Protein AF-D3S028-F1 (afdb_monomer)

Organism: Ferroglobus placidus (strain DSM 10642 / AEDII12DO) (NCBI:txid589924)

Radius of gyration: 17.77 Å; Cα contacts (8 Å, |Δi|>4): 519; chains: 1; bounding box: 43×42×46 Å

pLDDT: mean 94.97, std 3.38, range [74.31, 98.62]

Structure (mmCIF, N/CA/C/O backbone):
data_AF-D3S028-F1
#
_entry.id   AF-D3S028-F1
#
loop_
_atom_site.group_PDB
_atom_site.id
_atom_site.type_symbol
_atom_site.label_atom_id
_atom_site.label_alt_id
_atom_site.label_comp_id
_atom_site.label_asym_id
_atom_site.label_entity_id
_atom_site.label_seq_id
_atom_site.pdbx_PDB_ins_code
_atom_site.Cartn_x
_atom_site.Cartn_y
_atom_site.Cartn_z
_atom_site.occupancy
_atom_site.B_iso_or_equiv
_atom_site.auth_seq_id
_atom_site.auth_comp_id
_atom_site.auth_asym_id
_atom_site.auth_atom_id
_atom_site.pdbx_PDB_model_num
ATOM 1 N N . MET A 1 1 ? -13.718 -1.359 13.698 1.00 84.44 1 MET A N 1
ATOM 2 C CA . MET A 1 1 ? -12.845 -1.321 12.498 1.00 84.44 1 MET A CA 1
ATOM 3 C C . MET A 1 1 ? -13.324 -2.277 11.412 1.00 84.44 1 MET A C 1
ATOM 5 O O . MET A 1 1 ? -13.504 -1.802 10.299 1.00 84.44 1 MET A O 1
ATOM 9 N N . LEU A 1 2 ? -13.548 -3.572 11.679 1.00 83.44 2 LEU A N 1
ATOM 10 C CA . LEU A 1 2 ? -14.005 -4.519 10.639 1.00 83.44 2 LEU A CA 1
ATOM 11 C C . LEU A 1 2 ? -15.331 -4.101 9.978 1.00 83.44 2 LEU A C 1
ATOM 13 O O . LEU A 1 2 ? -15.466 -4.163 8.760 1.00 83.44 2 LEU A O 1
ATOM 17 N N . GLU A 1 3 ? -16.264 -3.554 10.760 1.00 85.38 3 GLU A N 1
ATOM 18 C CA . GLU A 1 3 ? -17.496 -2.952 10.229 1.00 85.38 3 GLU A CA 1
ATOM 19 C C . GLU A 1 3 ? -17.228 -1.723 9.339 1.00 85.38 3 GLU A C 1
ATOM 21 O O . GLU A 1 3 ? -17.940 -1.484 8.371 1.00 85.38 3 GLU A O 1
ATOM 26 N N . LYS A 1 4 ? -16.176 -0.940 9.620 1.00 87.50 4 LYS A N 1
ATOM 27 C CA . LYS A 1 4 ? -15.765 0.156 8.727 1.00 87.50 4 LYS A CA 1
ATOM 28 C C . LYS A 1 4 ? -15.244 -0.430 7.414 1.00 87.50 4 LYS A C 1
ATOM 30 O O . LYS A 1 4 ? -15.627 0.026 6.346 1.00 87.50 4 LYS A O 1
ATOM 35 N N . LEU A 1 5 ? -14.425 -1.480 7.484 1.00 89.38 5 LEU A N 1
ATOM 36 C CA . LEU A 1 5 ? -13.814 -2.110 6.311 1.00 89.38 5 LEU A CA 1
ATOM 37 C C . LEU A 1 5 ? -14.827 -2.758 5.357 1.00 89.38 5 LEU A C 1
ATOM 39 O O . LEU A 1 5 ? -14.574 -2.772 4.157 1.00 89.38 5 LEU A O 1
ATOM 43 N N . SER A 1 6 ? -16.002 -3.187 5.829 1.00 86.81 6 SER A N 1
ATOM 44 C CA . SER A 1 6 ? -17.083 -3.626 4.929 1.00 86.81 6 SER A CA 1
ATOM 45 C C . SER A 1 6 ? -17.619 -2.496 4.033 1.00 86.81 6 SER A C 1
ATOM 47 O O . SER A 1 6 ? -18.149 -2.759 2.956 1.00 86.81 6 SER A O 1
ATOM 49 N N . LYS A 1 7 ? -17.425 -1.230 4.435 1.00 88.00 7 LYS A N 1
ATOM 50 C CA . LYS A 1 7 ? -17.782 -0.022 3.672 1.00 88.00 7 LYS A CA 1
ATOM 51 C C . LYS A 1 7 ? -16.623 0.523 2.830 1.00 88.00 7 LYS A C 1
ATOM 53 O O . LYS A 1 7 ? -16.821 1.477 2.085 1.00 88.00 7 LYS A O 1
ATOM 58 N N . ALA A 1 8 ? -15.429 -0.071 2.906 1.00 88.06 8 ALA A N 1
ATOM 59 C CA . ALA A 1 8 ? -14.233 0.402 2.198 1.00 88.06 8 ALA A CA 1
ATOM 60 C C . ALA A 1 8 ? -14.261 0.136 0.683 1.00 88.06 8 ALA A C 1
ATOM 62 O O . ALA A 1 8 ? -13.340 0.526 -0.037 1.00 88.06 8 ALA A O 1
ATOM 63 N N . GLY A 1 9 ? -15.309 -0.528 0.184 1.00 93.06 9 GLY A N 1
ATOM 64 C CA . GLY A 1 9 ? -15.322 -1.085 -1.160 1.00 93.06 9 GLY A CA 1
ATOM 65 C C . GLY A 1 9 ? -14.277 -2.192 -1.308 1.00 93.06 9 GLY A C 1
ATOM 66 O O . GLY A 1 9 ? -13.579 -2.568 -0.366 1.00 93.06 9 GLY A O 1
ATOM 67 N N . ARG A 1 10 ? -14.158 -2.740 -2.516 1.00 96.44 10 ARG A N 1
ATOM 68 C CA . ARG A 1 10 ? -13.228 -3.848 -2.791 1.00 96.44 10 ARG A CA 1
ATOM 69 C C . ARG A 1 10 ? -11.905 -3.389 -3.401 1.00 96.44 10 ARG A C 1
ATOM 71 O O . ARG A 1 10 ? -10.962 -4.165 -3.460 1.00 96.44 10 ARG A O 1
ATOM 78 N N . VAL A 1 11 ? -11.816 -2.135 -3.836 1.00 97.88 11 VAL A N 1
ATOM 79 C CA . VAL A 1 11 ? -10.596 -1.557 -4.409 1.00 97.88 11 VAL A CA 1
ATOM 80 C C . VAL A 1 11 ? -10.328 -0.202 -3.764 1.00 97.88 11 VAL A C 1
ATOM 82 O O . VAL A 1 11 ? -11.234 0.623 -3.653 1.00 97.88 11 VAL A O 1
ATOM 85 N N . GLY A 1 12 ? -9.084 0.011 -3.349 1.00 97.69 12 GLY A N 1
ATOM 86 C CA . GLY A 1 12 ? -8.578 1.266 -2.806 1.00 97.69 12 GLY A CA 1
ATOM 87 C C . GLY A 1 12 ? -7.320 1.718 -3.541 1.00 97.69 12 GLY A C 1
ATOM 88 O O . GLY A 1 12 ? -6.691 0.948 -4.268 1.00 97.69 12 GLY A O 1
ATOM 89 N N . VAL A 1 13 ? -6.941 2.975 -3.338 1.00 97.69 13 VAL A N 1
ATOM 90 C CA . VAL A 1 13 ? -5.721 3.562 -3.913 1.00 97.69 13 VAL A CA 1
ATOM 91 C C . VAL A 1 13 ? -4.799 3.983 -2.782 1.00 97.69 13 VAL A C 1
ATOM 93 O O . VAL A 1 13 ? -5.259 4.528 -1.779 1.00 97.69 13 VAL A O 1
ATOM 96 N N . ASN A 1 14 ? -3.504 3.725 -2.936 1.00 97.19 14 ASN A N 1
ATOM 97 C CA . ASN A 1 14 ? -2.498 4.252 -2.029 1.00 97.19 14 ASN A CA 1
ATOM 98 C C . ASN A 1 14 ? -2.035 5.641 -2.475 1.00 97.19 14 ASN A C 1
ATOM 100 O O . ASN A 1 14 ? -1.701 5.815 -3.639 1.00 97.19 14 ASN A O 1
ATOM 104 N N . VAL A 1 15 ? -1.965 6.588 -1.544 1.00 96.19 15 VAL A N 1
ATOM 105 C CA . VAL A 1 15 ? -1.339 7.901 -1.715 1.00 96.19 15 VAL A CA 1
ATOM 106 C C . VAL A 1 15 ? -0.196 8.031 -0.713 1.00 96.19 15 VAL A C 1
ATOM 108 O O . VAL A 1 15 ? -0.350 7.699 0.463 1.00 96.19 15 VAL A O 1
ATOM 111 N N . ASN A 1 16 ? 0.957 8.505 -1.173 1.00 91.12 16 ASN A N 1
ATOM 112 C CA . ASN A 1 16 ? 2.135 8.718 -0.337 1.00 91.12 16 ASN A CA 1
ATOM 113 C C . ASN A 1 16 ? 2.473 10.213 -0.241 1.00 91.12 16 ASN A C 1
ATOM 115 O O . ASN A 1 16 ? 1.945 11.042 -0.980 1.00 91.12 16 ASN A O 1
ATOM 119 N N . GLY A 1 17 ? 3.346 10.562 0.704 1.00 93.75 17 GLY A N 1
ATOM 120 C CA . GLY A 1 17 ? 3.781 11.942 0.947 1.00 93.75 17 GLY A CA 1
ATOM 121 C C . GLY A 1 17 ? 4.886 12.449 0.012 1.00 93.75 17 GLY A C 1
ATOM 122 O O . GLY A 1 17 ? 5.667 13.303 0.421 1.00 93.75 17 GLY A O 1
ATOM 123 N N . ASP A 1 18 ? 5.048 11.868 -1.175 1.00 92.25 18 ASP A N 1
ATOM 124 C CA . ASP A 1 18 ? 6.043 12.262 -2.182 1.00 92.25 18 ASP A CA 1
ATOM 125 C C . ASP A 1 18 ? 5.512 13.270 -3.209 1.00 92.25 18 ASP A C 1
ATOM 127 O O . ASP A 1 18 ? 6.291 13.783 -4.013 1.00 92.25 18 ASP A O 1
ATOM 131 N N . LEU A 1 19 ? 4.214 13.581 -3.159 1.00 93.12 19 LEU A N 1
ATOM 132 C CA . LEU A 1 19 ? 3.589 14.659 -3.922 1.00 93.12 19 LEU A CA 1
ATOM 133 C C . LEU A 1 19 ? 3.474 15.946 -3.086 1.00 93.12 19 LEU A C 1
ATOM 135 O O . LEU A 1 19 ? 3.337 15.879 -1.860 1.00 93.12 19 LEU A O 1
ATOM 139 N N . PRO A 1 20 ? 3.464 17.130 -3.726 1.00 94.69 20 PRO A N 1
ATOM 140 C CA . PRO A 1 20 ? 3.098 18.377 -3.063 1.00 94.69 20 PRO A CA 1
ATOM 141 C C . PRO A 1 20 ? 1.701 18.307 -2.427 1.00 94.69 20 PRO A C 1
ATOM 143 O O . PRO A 1 20 ? 0.780 17.724 -2.996 1.00 94.69 20 PRO A O 1
ATOM 146 N N . GLU A 1 21 ? 1.502 18.982 -1.290 1.00 97.25 21 GLU A N 1
ATOM 147 C CA . GLU A 1 21 ? 0.229 18.956 -0.544 1.00 97.25 21 GLU A CA 1
ATOM 148 C C . GLU A 1 21 ? -0.989 19.321 -1.412 1.00 97.25 21 GLU A C 1
ATOM 150 O O . GLU A 1 21 ? -2.045 18.696 -1.315 1.00 97.25 21 GLU A O 1
ATOM 155 N N . LYS A 1 22 ? -0.828 20.295 -2.319 1.00 97.31 22 LYS A N 1
ATOM 156 C CA . LYS A 1 22 ? -1.878 20.705 -3.261 1.00 97.31 22 LYS A CA 1
ATOM 157 C C . LYS A 1 22 ? -2.295 19.567 -4.200 1.00 97.31 22 LYS A C 1
ATOM 159 O O . LYS A 1 22 ? -3.486 19.392 -4.442 1.00 97.31 22 LYS A O 1
ATOM 164 N N . GLU A 1 23 ? -1.334 18.797 -4.706 1.00 96.75 23 GLU A N 1
ATOM 165 C CA . GLU A 1 23 ? -1.604 17.662 -5.594 1.00 96.75 23 GLU A CA 1
ATOM 166 C C . GLU A 1 23 ? -2.284 16.520 -4.832 1.00 96.75 23 GLU A C 1
ATOM 168 O O . GLU A 1 23 ? -3.241 15.937 -5.337 1.00 96.75 23 GLU A O 1
ATOM 173 N N . ILE A 1 24 ? -1.874 16.263 -3.582 1.00 98.00 24 ILE A N 1
ATOM 174 C CA . ILE A 1 24 ? -2.550 15.302 -2.694 1.00 98.00 24 ILE A CA 1
ATOM 175 C C . ILE A 1 24 ? -4.017 15.706 -2.488 1.00 98.00 24 ILE A C 1
ATOM 177 O O . ILE A 1 24 ? -4.909 14.862 -2.599 1.00 98.00 24 ILE A O 1
ATOM 181 N N . ALA A 1 25 ? -4.292 16.988 -2.230 1.00 98.06 25 ALA A N 1
ATOM 182 C CA . ALA A 1 25 ? -5.651 17.499 -2.048 1.00 98.06 25 ALA A CA 1
ATOM 183 C C . ALA A 1 25 ? -6.510 17.361 -3.321 1.00 98.06 25 ALA A C 1
ATOM 185 O O . ALA A 1 25 ? -7.662 16.927 -3.255 1.00 98.06 25 ALA A O 1
ATOM 186 N N . GLU A 1 26 ? -5.961 17.709 -4.489 1.00 97.25 26 GLU A N 1
ATOM 187 C CA . GLU A 1 26 ? -6.647 17.579 -5.782 1.00 97.25 26 GLU A CA 1
ATOM 188 C C . GLU A 1 26 ? -6.949 16.119 -6.131 1.00 97.25 26 GLU A C 1
ATOM 190 O O . GLU A 1 26 ? -8.078 15.792 -6.507 1.00 97.25 26 GLU A O 1
ATOM 195 N N . LEU A 1 27 ? -5.972 15.233 -5.937 1.00 97.00 27 LEU A N 1
ATOM 196 C CA . LEU A 1 27 ? -6.130 13.797 -6.126 1.00 97.00 27 LEU A CA 1
ATOM 197 C C . LEU A 1 27 ? -7.187 13.214 -5.179 1.00 97.00 27 LEU A C 1
ATOM 199 O O . LEU A 1 27 ? -8.018 12.415 -5.606 1.00 97.00 27 LEU A O 1
ATOM 203 N N . SER A 1 28 ? -7.187 13.629 -3.912 1.00 97.81 28 SER A N 1
ATOM 204 C CA . SER A 1 28 ? -8.156 13.167 -2.909 1.00 97.81 28 SER A CA 1
ATOM 205 C C . SER A 1 28 ? -9.587 13.544 -3.296 1.00 97.81 28 SER A C 1
ATOM 207 O O . SER A 1 28 ? -10.464 12.678 -3.302 1.00 97.81 28 SER A O 1
ATOM 209 N N . ARG A 1 29 ? -9.805 14.793 -3.738 1.00 97.25 29 ARG A N 1
ATOM 210 C CA . ARG A 1 29 ? -11.097 15.242 -4.286 1.00 97.25 29 ARG A CA 1
ATOM 211 C C . ARG A 1 29 ? -11.517 14.405 -5.487 1.00 97.25 29 ARG A C 1
ATOM 213 O O . ARG A 1 29 ? -12.648 13.932 -5.544 1.00 97.25 29 ARG A O 1
ATOM 220 N N . PHE A 1 30 ? -10.595 14.173 -6.421 1.00 95.81 30 PHE A N 1
ATOM 221 C CA . PHE A 1 30 ? -10.866 13.359 -7.604 1.00 95.81 30 PHE A CA 1
ATOM 222 C C . PHE A 1 30 ? -11.246 11.912 -7.244 1.00 95.81 30 PHE A C 1
ATOM 224 O O . PHE A 1 30 ? -12.157 11.329 -7.832 1.00 95.81 30 PHE A O 1
ATOM 231 N N . LEU A 1 31 ? -10.573 11.314 -6.264 1.00 96.31 31 LEU A N 1
ATOM 232 C CA . LEU A 1 31 ? -10.832 9.945 -5.823 1.00 96.31 31 LEU A CA 1
ATOM 233 C C . LEU A 1 31 ? -12.123 9.801 -4.997 1.00 96.31 31 LEU A C 1
ATOM 235 O O . LEU A 1 31 ? -12.672 8.699 -4.965 1.00 96.31 31 LEU A O 1
ATOM 239 N N . SER A 1 32 ? -12.644 10.876 -4.392 1.00 95.25 32 SER A N 1
ATOM 240 C CA . SER A 1 32 ? -13.845 10.857 -3.530 1.00 95.25 32 SER A CA 1
ATOM 241 C C . SER A 1 32 ? -15.101 10.317 -4.218 1.00 95.25 32 SER A C 1
ATOM 243 O O . SER A 1 32 ? -15.941 9.678 -3.591 1.00 95.25 32 SER A O 1
ATOM 245 N N . GLU A 1 33 ? -15.220 10.500 -5.530 1.00 91.69 33 GLU A N 1
ATOM 246 C CA . GLU A 1 33 ? -16.357 9.993 -6.312 1.00 91.69 33 GLU A CA 1
ATOM 247 C C . GLU A 1 33 ? -16.154 8.549 -6.803 1.00 91.69 33 GLU A C 1
ATOM 249 O O . GLU A 1 33 ? -17.035 7.980 -7.442 1.00 91.69 33 GLU A O 1
ATOM 254 N N . ARG A 1 34 ? -14.970 7.965 -6.577 1.00 93.81 34 ARG A N 1
ATOM 255 C CA . ARG A 1 34 ? -14.500 6.768 -7.293 1.00 93.81 34 ARG A CA 1
ATOM 256 C C . ARG A 1 34 ? -14.166 5.622 -6.356 1.00 93.81 34 ARG A C 1
ATOM 258 O O . ARG A 1 34 ? -14.521 4.490 -6.646 1.00 93.81 34 ARG A O 1
ATOM 265 N N . VAL A 1 35 ? -13.507 5.891 -5.235 1.00 96.50 35 VAL A N 1
ATOM 266 C CA . VAL A 1 35 ? -13.136 4.869 -4.247 1.00 96.50 35 VAL A CA 1
ATOM 267 C C . VAL A 1 35 ? -13.714 5.206 -2.883 1.00 96.50 35 VAL A C 1
ATOM 269 O O . VAL A 1 35 ? -13.987 6.362 -2.576 1.00 96.50 35 VAL A O 1
ATOM 272 N N . LYS A 1 36 ? -13.897 4.182 -2.047 1.00 97.19 36 LYS A N 1
ATOM 273 C CA . LYS A 1 36 ? -14.421 4.339 -0.681 1.00 97.19 36 LYS A CA 1
ATOM 274 C C . LYS A 1 36 ? -13.331 4.331 0.391 1.00 97.19 36 LYS A C 1
ATOM 276 O O . LYS A 1 36 ? -13.625 4.543 1.565 1.00 97.19 36 LYS A O 1
ATOM 281 N N . ILE A 1 37 ? -12.076 4.120 -0.008 1.00 98.06 37 ILE A N 1
ATOM 282 C CA . ILE A 1 37 ? -10.918 4.228 0.874 1.00 98.06 37 ILE A CA 1
ATOM 283 C C . ILE A 1 37 ? -9.674 4.702 0.119 1.00 98.06 37 ILE A C 1
ATOM 285 O O . ILE A 1 37 ? -9.384 4.232 -0.986 1.00 98.06 37 ILE A O 1
ATOM 289 N N . ILE A 1 38 ? -8.926 5.603 0.752 1.00 98.50 38 ILE A N 1
ATOM 290 C CA . ILE A 1 38 ? -7.552 5.955 0.380 1.00 98.50 38 ILE A CA 1
ATOM 291 C C . ILE A 1 38 ? -6.614 5.412 1.457 1.00 98.50 38 ILE A C 1
ATOM 293 O O . ILE A 1 38 ? -6.858 5.599 2.648 1.00 98.50 38 ILE A O 1
ATOM 297 N N . TRP A 1 39 ? -5.545 4.735 1.041 1.00 98.38 39 TRP A N 1
ATOM 298 C CA . TRP A 1 39 ? -4.517 4.186 1.924 1.00 98.38 39 TRP A CA 1
ATOM 299 C C . TRP A 1 39 ? -3.265 5.061 1.922 1.00 98.38 39 TRP A C 1
ATOM 301 O O . TRP A 1 39 ? -2.773 5.441 0.869 1.00 98.38 39 TRP A O 1
ATOM 311 N N . ILE A 1 40 ? -2.691 5.333 3.083 1.00 98.06 40 ILE A N 1
ATOM 312 C CA . ILE A 1 40 ? -1.546 6.226 3.241 1.00 98.06 40 ILE A CA 1
ATOM 313 C C . ILE A 1 40 ? -0.319 5.404 3.581 1.00 98.06 40 ILE A C 1
ATOM 315 O O . ILE A 1 40 ? -0.307 4.691 4.587 1.00 98.06 40 ILE A O 1
ATOM 319 N N . GLY A 1 41 ? 0.703 5.484 2.735 1.00 93.69 41 GLY A N 1
ATOM 320 C CA . GLY A 1 41 ? 1.966 4.797 2.967 1.00 93.69 41 GLY A CA 1
ATOM 321 C C . GLY A 1 41 ? 2.949 5.659 3.753 1.00 93.69 41 GLY A C 1
ATOM 322 O O . GLY A 1 41 ? 2.894 6.888 3.736 1.00 93.69 41 GLY A O 1
ATOM 323 N N . GLU A 1 42 ? 3.875 4.996 4.441 1.00 93.75 42 GLU A N 1
ATOM 324 C CA . GLU A 1 42 ? 4.988 5.638 5.133 1.00 93.75 42 GLU A CA 1
ATOM 325 C C . GLU A 1 42 ? 6.294 5.385 4.371 1.00 93.75 42 GLU A C 1
ATOM 327 O O . GLU A 1 42 ? 6.673 4.241 4.109 1.00 93.75 42 GLU A O 1
ATOM 332 N N . ASN A 1 43 ? 7.025 6.457 4.072 1.00 90.69 43 ASN A N 1
ATOM 333 C CA . ASN A 1 43 ? 8.416 6.390 3.644 1.00 90.69 43 ASN A CA 1
ATOM 334 C C . ASN A 1 43 ? 9.200 7.509 4.351 1.00 90.69 43 ASN A C 1
ATOM 336 O O . ASN A 1 43 ? 8.739 8.649 4.346 1.00 90.69 43 ASN A O 1
ATOM 340 N N . PRO A 1 44 ? 10.382 7.235 4.930 1.00 88.69 44 PRO A N 1
ATOM 341 C CA . PRO A 1 44 ? 11.182 8.249 5.626 1.00 88.69 44 PRO A CA 1
ATOM 342 C C . PRO A 1 44 ? 11.613 9.448 4.776 1.00 88.69 44 PRO A C 1
ATOM 344 O O . PRO A 1 44 ? 12.038 10.454 5.332 1.00 88.69 44 PRO A O 1
ATOM 347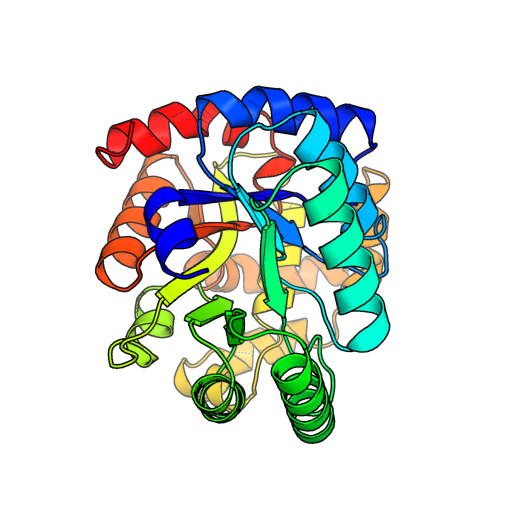 N N . LEU A 1 45 ? 11.575 9.325 3.447 1.00 89.62 45 LEU A N 1
ATOM 348 C CA . LEU A 1 45 ? 11.938 10.398 2.522 1.00 89.62 45 LEU A CA 1
ATOM 349 C C . LEU A 1 45 ? 10.778 11.363 2.230 1.00 89.62 45 LEU A C 1
ATOM 351 O O . LEU A 1 45 ? 10.986 12.347 1.524 1.00 89.62 4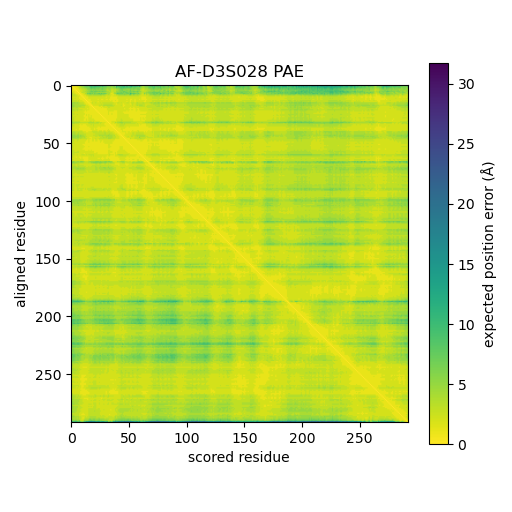5 LEU A O 1
ATOM 355 N N . PHE A 1 46 ? 9.567 11.052 2.691 1.00 93.25 46 PHE A N 1
ATOM 356 C CA . PHE A 1 46 ? 8.323 11.710 2.291 1.00 93.25 46 PHE A CA 1
ATOM 357 C C . PHE A 1 46 ? 7.714 12.506 3.453 1.00 93.25 46 PHE A C 1
ATOM 359 O O . PHE A 1 46 ? 8.170 12.413 4.595 1.00 93.25 46 PHE A O 1
ATOM 366 N N . ILE A 1 47 ? 6.676 13.294 3.157 1.00 95.19 47 ILE A N 1
ATOM 367 C CA . ILE A 1 47 ? 5.867 13.988 4.167 1.00 95.19 47 ILE A CA 1
ATOM 368 C C . ILE A 1 47 ? 5.329 12.971 5.184 1.00 95.19 47 ILE A C 1
ATOM 370 O O . ILE A 1 47 ? 5.004 11.832 4.840 1.00 95.19 47 ILE A O 1
ATOM 374 N N . ASP A 1 48 ? 5.228 13.398 6.445 1.00 96.81 48 ASP A N 1
ATOM 375 C CA . ASP A 1 48 ? 4.704 12.568 7.524 1.00 96.81 48 ASP A CA 1
ATOM 376 C C . ASP A 1 48 ? 3.306 12.002 7.186 1.00 96.81 48 ASP A C 1
ATOM 378 O O . ASP A 1 48 ? 2.420 12.763 6.778 1.00 96.81 48 ASP A O 1
ATOM 382 N N . PRO A 1 49 ? 3.061 10.691 7.379 1.00 97.75 49 PRO A N 1
ATOM 383 C CA . PRO A 1 49 ? 1.795 10.070 7.002 1.00 97.75 49 PRO A CA 1
ATOM 384 C C . PRO A 1 49 ? 0.580 10.644 7.744 1.00 97.75 49 PRO A C 1
ATOM 386 O O . PRO A 1 49 ? -0.513 10.638 7.183 1.00 97.75 49 PRO A O 1
ATOM 389 N N . PHE A 1 50 ? 0.724 11.178 8.964 1.00 98.12 50 PHE A N 1
ATOM 390 C CA . PHE A 1 50 ? -0.392 11.842 9.647 1.00 98.12 50 PHE A CA 1
ATOM 391 C C . PHE A 1 50 ? -0.724 13.197 9.02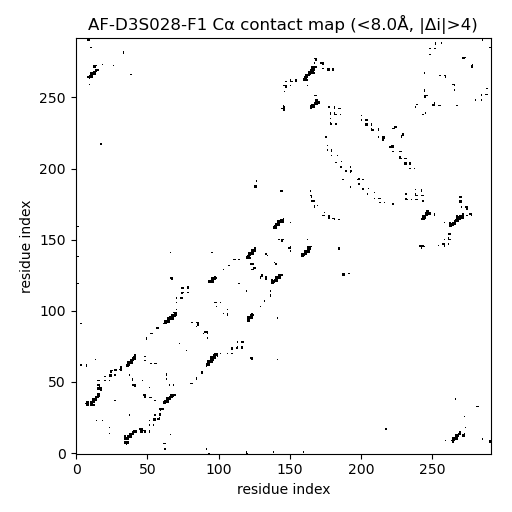0 1.00 98.12 50 PHE A C 1
ATOM 393 O O . PHE A 1 50 ? -1.897 13.564 8.979 1.00 98.12 50 PHE A O 1
ATOM 400 N N . LYS A 1 51 ? 0.270 13.916 8.477 1.00 98.19 51 LYS A N 1
ATOM 401 C CA . LYS A 1 51 ? 0.008 15.147 7.719 1.00 98.19 51 LYS A CA 1
ATOM 402 C C . LYS A 1 51 ? -0.663 14.844 6.380 1.00 98.19 51 LYS A C 1
ATOM 404 O O . LYS A 1 51 ? -1.616 15.523 6.014 1.00 98.19 51 LYS A O 1
ATOM 409 N N . VAL A 1 52 ? -0.232 13.787 5.687 1.00 98.38 52 VAL A N 1
ATOM 410 C CA . VAL A 1 52 ? -0.924 13.304 4.479 1.00 98.38 52 VAL A CA 1
ATOM 411 C C . VAL A 1 52 ? -2.370 12.919 4.809 1.00 98.38 52 VAL A C 1
ATOM 413 O O . VAL A 1 52 ? -3.279 13.283 4.069 1.00 98.38 52 VAL A O 1
ATOM 416 N N . ALA A 1 53 ? -2.603 12.251 5.944 1.00 98.56 53 ALA A N 1
ATOM 417 C CA . ALA A 1 53 ? -3.944 11.862 6.383 1.00 98.56 53 ALA A CA 1
ATOM 418 C C . ALA A 1 53 ? -4.863 13.049 6.641 1.00 98.56 53 ALA A C 1
ATOM 420 O O . ALA A 1 53 ? -6.035 12.981 6.289 1.00 98.56 53 ALA A O 1
ATOM 421 N N . GLU A 1 54 ? -4.328 14.128 7.202 1.00 98.56 54 GLU A N 1
ATOM 422 C CA . GLU A 1 54 ? -5.040 15.389 7.397 1.00 98.56 54 GLU A CA 1
ATOM 423 C C . GLU A 1 54 ? -5.493 15.990 6.056 1.00 98.56 54 GLU A C 1
ATOM 425 O O . GLU A 1 54 ? -6.680 16.235 5.856 1.00 98.56 54 GLU A O 1
ATOM 430 N N . ILE A 1 55 ? -4.574 16.114 5.091 1.00 98.62 55 ILE A N 1
ATOM 431 C CA . ILE A 1 55 ? -4.868 16.670 3.759 1.00 98.62 55 ILE A CA 1
ATOM 432 C C . ILE A 1 55 ? -5.906 15.815 3.022 1.00 98.62 55 ILE A C 1
ATOM 434 O O . ILE A 1 55 ? -6.844 16.346 2.422 1.00 98.62 55 ILE A O 1
ATOM 438 N N . VAL A 1 56 ? -5.752 14.486 3.064 1.00 98.56 56 VAL A N 1
ATOM 439 C CA . VAL A 1 56 ? -6.720 13.551 2.474 1.00 98.56 56 VAL A CA 1
ATOM 440 C C . VAL A 1 56 ? -8.073 13.711 3.161 1.00 98.56 56 VAL A C 1
ATOM 442 O O . VAL A 1 56 ? -9.082 13.856 2.479 1.00 98.56 56 VAL A O 1
ATOM 445 N N . ALA A 1 57 ? -8.110 13.739 4.494 1.00 98.25 57 ALA A N 1
ATOM 446 C CA . ALA A 1 57 ? -9.342 13.878 5.258 1.00 98.25 57 ALA A CA 1
ATOM 447 C C . ALA A 1 57 ? -10.092 15.180 4.917 1.00 98.25 57 ALA A C 1
ATOM 449 O O . ALA A 1 57 ? -11.306 15.152 4.739 1.00 98.25 57 ALA A O 1
ATOM 450 N N . GLU A 1 58 ? -9.408 16.302 4.732 1.00 98.19 58 GLU A N 1
ATOM 451 C CA . GLU A 1 58 ? -10.047 17.564 4.326 1.00 98.19 58 GLU A CA 1
ATOM 452 C C . GLU A 1 58 ? -10.724 17.510 2.946 1.00 98.19 58 GLU A C 1
ATOM 454 O O . GLU A 1 58 ? -11.605 18.315 2.653 1.00 98.19 58 GLU A O 1
ATOM 459 N N . ASN A 1 59 ? -10.315 16.571 2.091 1.00 98.19 59 ASN A N 1
ATOM 460 C CA . ASN A 1 59 ? -10.634 16.557 0.662 1.00 98.19 59 ASN A CA 1
ATOM 461 C C . ASN A 1 59 ? -11.342 15.275 0.190 1.00 98.19 59 ASN A C 1
ATOM 463 O O . ASN A 1 59 ? -11.671 15.152 -0.989 1.00 98.19 59 ASN A O 1
ATOM 467 N N . PHE A 1 60 ? -11.558 14.317 1.085 1.00 98.00 60 PHE A N 1
ATOM 468 C CA . PHE A 1 60 ? -12.132 13.004 0.812 1.00 98.00 60 PHE A CA 1
ATOM 469 C C . PHE A 1 60 ? -13.070 12.650 1.958 1.00 98.00 60 PHE A C 1
ATOM 471 O O . PHE A 1 60 ? -12.653 12.722 3.108 1.00 98.00 60 PHE A O 1
ATOM 478 N N . GLU A 1 61 ? -14.319 12.272 1.685 1.00 95.31 61 GLU A N 1
ATOM 479 C CA . GLU A 1 61 ? -15.333 12.062 2.739 1.00 95.31 61 GLU A CA 1
ATOM 480 C C . GLU A 1 61 ? -15.393 10.621 3.277 1.00 95.31 61 GLU A C 1
ATOM 482 O O . GLU A 1 61 ? -15.926 10.386 4.362 1.00 95.31 61 GLU A O 1
ATOM 487 N N . HIS A 1 62 ? -14.825 9.651 2.549 1.00 97.00 62 HIS A N 1
ATOM 488 C CA . HIS A 1 62 ? -14.882 8.233 2.926 1.00 97.00 62 HIS A CA 1
ATOM 489 C C . HIS A 1 62 ? -13.727 7.842 3.871 1.00 97.00 62 HIS A C 1
ATOM 491 O O . HIS A 1 62 ? -13.188 8.672 4.613 1.00 97.00 62 HIS A O 1
ATOM 497 N N . LEU A 1 63 ? -13.363 6.556 3.889 1.00 98.06 63 LEU A N 1
ATOM 498 C CA . LEU A 1 63 ? -12.381 6.010 4.826 1.00 98.06 63 LEU A CA 1
ATOM 499 C C . LEU A 1 63 ? -10.941 6.392 4.474 1.00 98.06 63 LEU A C 1
ATOM 501 O O . LEU A 1 63 ? -10.537 6.385 3.314 1.00 98.06 63 LEU A O 1
ATOM 505 N N . VAL A 1 64 ? -10.124 6.617 5.497 1.00 98.44 64 VAL A N 1
ATOM 506 C CA . VAL A 1 64 ? -8.689 6.876 5.336 1.00 98.44 64 VAL A CA 1
ATOM 507 C C . VAL A 1 64 ? -7.909 5.806 6.092 1.00 98.44 64 VAL A C 1
ATOM 509 O O . VAL A 1 64 ? -7.955 5.728 7.317 1.00 98.44 64 VAL A O 1
ATOM 512 N N . GLY A 1 65 ? -7.221 4.932 5.366 1.00 97.88 65 GLY A N 1
ATOM 513 C CA . GLY A 1 65 ? -6.415 3.862 5.939 1.00 97.88 65 GLY A CA 1
ATOM 514 C C . GLY A 1 65 ? -4.941 4.233 6.013 1.00 97.88 65 GLY A C 1
ATOM 515 O O . GLY A 1 65 ? -4.423 4.874 5.113 1.00 97.88 65 GLY A O 1
ATOM 516 N N . PHE A 1 66 ? -4.227 3.777 7.033 1.00 97.94 66 PHE A N 1
ATOM 517 C CA . PHE A 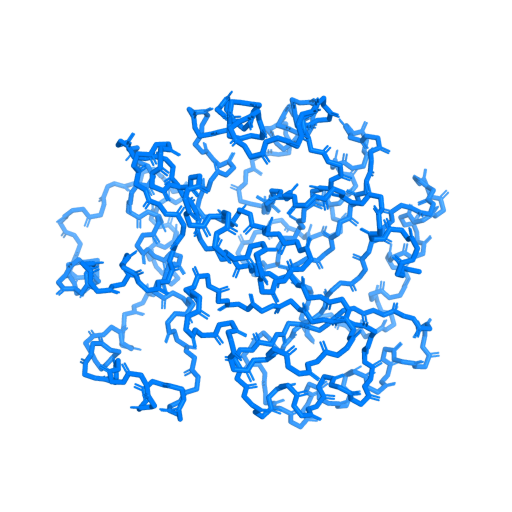1 66 ? -2.764 3.745 7.030 1.00 97.94 66 PHE A CA 1
ATOM 518 C C . PHE A 1 66 ? -2.304 2.377 6.512 1.00 97.94 66 PHE A C 1
ATOM 520 O O . PHE A 1 66 ? -2.620 1.355 7.114 1.00 97.94 66 PHE A O 1
ATOM 527 N N . GLY A 1 67 ? -1.585 2.335 5.391 1.00 87.75 67 GLY A N 1
ATOM 528 C CA . GLY A 1 67 ? -1.169 1.110 4.698 1.00 87.75 67 GLY A CA 1
ATOM 529 C C . GLY A 1 67 ? 0.331 1.085 4.400 1.00 87.75 67 GLY A C 1
ATOM 530 O O . GLY A 1 67 ? 0.738 0.805 3.284 1.00 87.75 67 GLY A O 1
ATOM 531 N N . VAL A 1 68 ? 1.227 1.396 5.331 1.00 90.62 68 VAL A N 1
ATOM 532 C CA . VAL A 1 68 ? 1.223 1.033 6.757 1.00 90.62 68 VAL A CA 1
ATOM 533 C C . VAL A 1 68 ? 2.147 1.972 7.537 1.00 90.62 68 VAL A C 1
ATOM 535 O O . VAL A 1 68 ? 3.127 2.458 6.977 1.00 90.62 68 VAL A O 1
ATOM 538 N N . LEU A 1 69 ? 1.899 2.168 8.834 1.00 96.94 69 LEU A N 1
ATOM 539 C CA . LEU A 1 69 ? 2.867 2.799 9.745 1.00 96.94 69 LEU A CA 1
ATOM 540 C C . LEU A 1 69 ? 3.877 1.773 10.274 1.00 96.94 69 LEU A C 1
ATOM 542 O O . LEU A 1 69 ? 3.582 0.581 10.376 1.00 96.94 69 LEU A O 1
ATOM 546 N N . THR A 1 70 ? 5.068 2.220 10.658 1.00 95.25 70 THR A N 1
ATOM 547 C CA . THR A 1 70 ? 6.127 1.341 11.174 1.00 95.25 70 THR A CA 1
ATOM 548 C C . THR A 1 70 ? 6.563 1.735 12.593 1.00 95.25 70 THR A C 1
ATOM 550 O O . THR A 1 70 ? 6.223 2.822 13.065 1.00 95.25 70 THR A O 1
ATOM 553 N N . PRO A 1 71 ? 7.369 0.904 13.290 1.00 96.00 71 PRO A N 1
ATOM 554 C CA . PRO A 1 71 ? 7.930 1.226 14.609 1.00 96.00 71 PRO A CA 1
ATOM 555 C C . PRO A 1 71 ? 8.863 2.449 14.662 1.00 96.00 71 PRO A C 1
ATOM 557 O O . PRO A 1 71 ? 9.518 2.669 15.680 1.00 96.00 71 PRO A O 1
ATOM 560 N N . ARG A 1 72 ? 8.962 3.236 13.583 1.00 93.81 72 ARG A N 1
ATOM 561 C CA . ARG A 1 72 ? 9.641 4.538 13.574 1.00 93.81 72 ARG A CA 1
ATOM 562 C C . ARG A 1 72 ? 8.981 5.527 14.528 1.00 93.81 72 ARG A C 1
ATOM 564 O O . ARG A 1 72 ? 9.688 6.328 15.129 1.00 93.81 72 ARG A O 1
ATOM 571 N N . LYS A 1 73 ? 7.660 5.436 14.683 1.00 94.44 73 LYS A N 1
ATOM 572 C CA . LYS A 1 73 ? 6.899 6.157 15.704 1.00 94.44 73 LYS A CA 1
ATOM 573 C C . LYS A 1 73 ? 6.540 5.219 16.843 1.00 94.44 73 LYS A C 1
ATOM 575 O O . LYS A 1 73 ? 6.296 4.027 16.642 1.00 94.44 73 LYS A O 1
ATOM 580 N N . ARG A 1 74 ? 6.509 5.758 18.060 1.00 95.94 74 ARG A N 1
ATOM 581 C CA . ARG A 1 74 ? 6.104 4.982 19.240 1.00 95.94 74 ARG A CA 1
ATOM 582 C C . ARG A 1 74 ? 4.597 4.721 19.203 1.00 95.94 74 ARG A C 1
ATOM 584 O O . ARG A 1 74 ? 3.845 5.497 18.622 1.00 95.94 74 ARG A O 1
ATOM 591 N N . ALA A 1 75 ? 4.149 3.649 19.855 1.00 97.19 75 ALA A N 1
ATOM 592 C CA . ALA A 1 75 ? 2.726 3.304 19.915 1.00 97.19 75 ALA A CA 1
ATOM 593 C C . ALA A 1 75 ? 1.884 4.435 20.535 1.00 97.19 75 ALA A C 1
ATOM 595 O O . ALA A 1 75 ? 0.775 4.696 20.080 1.00 97.19 75 ALA A O 1
ATOM 596 N N . GLU A 1 76 ? 2.435 5.134 21.532 1.00 97.62 76 GLU A N 1
ATOM 597 C CA . GLU A 1 76 ? 1.800 6.279 22.188 1.00 97.62 76 GLU A CA 1
ATOM 598 C C . GLU A 1 76 ? 1.624 7.460 21.225 1.00 97.62 76 GLU A C 1
ATOM 600 O O . GLU A 1 76 ? 0.541 8.024 21.130 1.00 97.62 76 GLU A O 1
ATOM 605 N N . GLU A 1 77 ? 2.658 7.767 20.442 1.00 97.75 77 GLU A N 1
ATOM 606 C CA . GLU A 1 77 ? 2.629 8.837 19.440 1.00 97.75 77 GLU A CA 1
ATOM 607 C C . GLU A 1 77 ? 1.642 8.528 18.304 1.00 97.75 77 GLU A C 1
ATOM 609 O O . GLU A 1 77 ? 0.914 9.408 17.847 1.00 97.75 77 GLU A O 1
ATOM 614 N N . ILE A 1 78 ? 1.574 7.266 17.863 1.00 98.38 78 ILE A N 1
ATOM 615 C CA . ILE A 1 78 ? 0.569 6.819 16.888 1.00 98.38 78 ILE A CA 1
ATOM 616 C C . ILE A 1 78 ? -0.836 6.986 17.465 1.00 98.38 78 ILE A C 1
ATOM 618 O O . ILE A 1 78 ? -1.714 7.493 16.774 1.00 98.38 78 ILE A O 1
ATOM 622 N N . TYR A 1 79 ? -1.052 6.589 18.721 1.00 98.44 79 TYR A N 1
ATOM 623 C CA . TYR A 1 79 ? -2.346 6.712 19.387 1.00 98.44 79 TYR A CA 1
ATOM 624 C C . TYR A 1 79 ? -2.810 8.166 19.506 1.00 98.44 79 TYR A C 1
ATOM 626 O O . TYR A 1 79 ? -3.937 8.476 19.127 1.00 98.44 79 TYR A O 1
ATOM 634 N N . GLU A 1 80 ? -1.942 9.062 19.974 1.00 98.31 80 GLU A N 1
ATOM 635 C CA . GLU A 1 80 ? -2.256 10.487 20.127 1.00 98.31 80 GLU A CA 1
ATOM 636 C C . GLU A 1 80 ? -2.616 11.136 18.785 1.00 98.31 80 GLU A C 1
ATOM 638 O O . GLU A 1 80 ? -3.662 11.779 18.669 1.00 98.31 80 GLU A O 1
ATOM 643 N N . ASN A 1 81 ? -1.808 10.907 17.745 1.00 98.31 81 ASN A N 1
ATOM 644 C CA . ASN A 1 81 ? -2.080 11.449 16.415 1.00 98.31 81 ASN A CA 1
ATOM 645 C C . ASN A 1 81 ? -3.346 10.853 15.786 1.00 98.31 81 ASN A C 1
ATOM 647 O O . ASN A 1 81 ? -4.131 11.578 15.179 1.00 98.31 81 ASN A O 1
ATOM 651 N N . PHE A 1 82 ? -3.581 9.550 15.957 1.00 98.25 82 PHE A N 1
ATOM 652 C CA . PHE A 1 82 ? -4.786 8.894 15.452 1.00 98.25 82 PHE A CA 1
ATOM 653 C C . PHE A 1 82 ? -6.046 9.442 16.131 1.00 98.25 82 PHE A C 1
ATOM 655 O O . PHE A 1 82 ? -7.025 9.751 15.457 1.00 98.25 82 PHE A O 1
ATOM 662 N N . LYS A 1 83 ? -6.016 9.637 17.457 1.00 98.06 83 LYS A N 1
ATOM 663 C CA . LYS A 1 83 ? -7.143 10.215 18.203 1.00 98.06 83 LYS A CA 1
ATOM 664 C C . LYS A 1 83 ? -7.388 11.680 17.873 1.00 98.06 83 LYS A C 1
ATOM 666 O O . LYS A 1 83 ? -8.544 12.095 17.849 1.00 98.06 83 LYS A O 1
ATOM 671 N N . ARG A 1 84 ? -6.338 12.447 17.570 1.00 98.44 84 ARG A N 1
ATOM 672 C CA . ARG A 1 84 ? -6.481 13.803 17.027 1.00 98.44 84 ARG A CA 1
ATOM 673 C C . ARG A 1 84 ? -7.241 13.781 15.700 1.00 98.44 84 ARG A C 1
ATOM 675 O O . ARG A 1 84 ? -8.233 14.485 15.571 1.00 98.44 84 ARG A O 1
ATOM 682 N N . LEU A 1 85 ? -6.836 12.926 14.759 1.00 98.44 85 LEU A N 1
ATOM 683 C CA . LEU A 1 85 ? -7.523 12.793 13.473 1.00 98.44 85 LEU A CA 1
ATOM 684 C C . LEU A 1 85 ? -8.994 12.383 13.635 1.00 98.44 85 LEU A C 1
ATOM 686 O O . LEU A 1 85 ? -9.861 12.985 13.008 1.00 98.44 85 LEU A O 1
ATOM 690 N N . GLU A 1 86 ? -9.295 11.408 14.500 1.00 97.38 86 GLU A N 1
ATOM 691 C CA . GLU A 1 86 ? -10.685 11.009 14.772 1.00 97.38 86 GLU A CA 1
ATOM 692 C C . GLU A 1 86 ? -11.514 12.142 15.388 1.00 97.38 86 GLU A C 1
ATOM 694 O O . GLU A 1 86 ? -12.688 12.293 15.054 1.00 97.38 86 GLU A O 1
ATOM 699 N N . LYS A 1 87 ? -10.916 12.954 16.265 1.00 98.12 87 LYS A N 1
ATOM 700 C CA . LYS A 1 87 ? -11.581 14.114 16.866 1.00 98.12 87 LYS A CA 1
ATOM 701 C C . LYS A 1 87 ? -11.893 15.193 15.827 1.00 98.12 87 LYS A C 1
ATOM 703 O O . LYS A 1 87 ? -12.989 15.746 15.851 1.00 98.12 87 LYS A O 1
ATOM 708 N N . ASP A 1 88 ? -10.940 15.490 14.950 1.00 98.19 88 ASP A N 1
ATOM 709 C CA . ASP A 1 88 ? -11.036 16.613 14.014 1.00 98.19 88 ASP A CA 1
ATOM 710 C C . ASP A 1 88 ? -11.868 16.256 12.766 1.00 98.19 88 ASP A C 1
ATOM 712 O O . ASP A 1 88 ? -12.579 17.103 12.229 1.00 98.19 88 ASP A O 1
ATOM 716 N N . TYR A 1 89 ? -11.828 14.992 12.326 1.00 97.75 89 TYR A N 1
ATOM 717 C CA . TYR A 1 89 ? -12.411 14.551 11.051 1.00 97.75 89 TYR A CA 1
ATOM 718 C C . TYR A 1 89 ? -13.379 13.364 11.169 1.00 97.75 89 TYR A C 1
ATOM 720 O O . TYR A 1 89 ? -13.829 12.839 10.146 1.00 97.75 89 TYR A O 1
ATOM 728 N N . GLY A 1 90 ? -13.708 12.932 12.387 1.00 96.38 90 GLY A N 1
ATOM 729 C CA . GLY A 1 90 ? -14.623 11.826 12.663 1.00 96.38 90 GLY A CA 1
ATOM 730 C C . GLY A 1 90 ? -13.981 10.437 12.593 1.00 96.38 90 GLY A C 1
ATOM 731 O O . GLY A 1 90 ? -12.842 10.242 12.168 1.00 96.38 90 GLY A O 1
ATOM 732 N N . GLU A 1 91 ? -14.744 9.422 12.995 1.00 95.00 91 GLU A N 1
ATOM 733 C CA . GLU A 1 91 ? -14.272 8.041 13.154 1.00 95.00 91 GLU A CA 1
ATOM 734 C C . GLU A 1 91 ? -14.140 7.260 11.828 1.00 95.00 91 GLU A C 1
ATOM 736 O O . GLU A 1 91 ? -14.648 6.146 11.684 1.00 95.00 91 GLU A O 1
ATOM 741 N N . ARG A 1 92 ? -13.424 7.795 10.841 1.00 95.69 92 ARG A N 1
ATOM 742 C CA . ARG A 1 92 ? -13.267 7.187 9.501 1.00 95.69 92 ARG A CA 1
ATOM 743 C C . ARG A 1 92 ? -11.862 6.678 9.186 1.00 95.69 92 ARG A C 1
ATOM 745 O O . ARG A 1 92 ? -11.582 6.287 8.055 1.00 95.69 92 ARG A O 1
ATOM 752 N N . PHE A 1 93 ? -10.990 6.648 10.188 1.00 97.56 93 PHE A N 1
ATOM 753 C CA . PHE A 1 93 ? -9.617 6.188 10.033 1.00 97.56 93 PHE A CA 1
ATOM 754 C C . PHE A 1 93 ? -9.483 4.683 10.295 1.00 97.56 93 PHE A C 1
ATOM 756 O O . PHE A 1 93 ? -10.172 4.114 11.149 1.00 97.56 93 PHE A O 1
ATOM 763 N N . VAL A 1 94 ? -8.577 4.033 9.562 1.00 97.62 94 VAL A N 1
ATOM 764 C CA . VAL A 1 94 ? -8.197 2.624 9.744 1.00 97.62 94 VAL A CA 1
ATOM 765 C C . VAL A 1 94 ? -6.693 2.543 9.973 1.00 97.62 94 VAL A C 1
ATOM 767 O O . VAL A 1 94 ? -5.909 3.032 9.165 1.00 97.62 94 VAL A O 1
A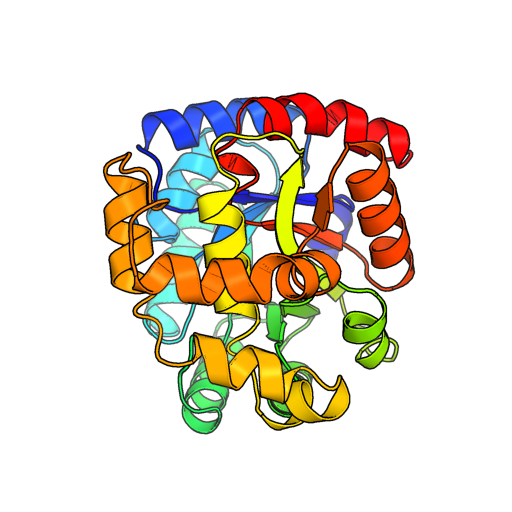TOM 770 N N . LEU A 1 95 ? -6.273 1.902 11.062 1.00 98.12 95 LEU A N 1
ATOM 771 C CA . LEU A 1 95 ? -4.858 1.743 11.384 1.00 98.12 95 LEU A CA 1
ATOM 772 C C . LEU A 1 95 ? -4.311 0.439 10.797 1.00 98.12 95 LEU A C 1
ATOM 774 O O . LEU A 1 95 ? -4.726 -0.644 11.205 1.00 98.12 95 LEU A O 1
ATOM 778 N N . GLY A 1 96 ? -3.342 0.540 9.891 1.00 97.94 96 GLY A N 1
ATOM 779 C CA . GLY A 1 96 ? -2.489 -0.570 9.479 1.00 97.94 96 GLY A CA 1
ATOM 780 C C . GLY A 1 96 ? -1.034 -0.304 9.842 1.00 97.94 96 GLY A C 1
ATOM 781 O O . GLY A 1 96 ? -0.522 0.802 9.657 1.00 97.94 96 GLY A O 1
ATOM 782 N N . VAL A 1 97 ? -0.359 -1.325 10.366 1.00 97.81 97 VAL A N 1
ATOM 783 C CA . VAL A 1 97 ? 1.040 -1.243 10.804 1.00 97.81 97 VAL A CA 1
ATOM 784 C C . VAL A 1 97 ? 1.869 -2.394 10.257 1.00 97.81 97 VAL A C 1
ATOM 786 O O . VAL A 1 97 ? 1.344 -3.479 10.060 1.00 97.81 97 VAL A O 1
ATOM 789 N N . ALA A 1 98 ? 3.163 -2.209 10.022 1.00 95.62 98 ALA A N 1
ATOM 790 C CA . ALA A 1 98 ? 4.053 -3.282 9.574 1.00 95.62 98 ALA A CA 1
ATOM 791 C C . ALA A 1 98 ? 5.437 -3.178 10.202 1.00 95.62 98 ALA A C 1
ATOM 793 O O . ALA A 1 98 ? 5.775 -2.188 10.843 1.00 95.62 98 ALA A O 1
ATOM 794 N N . SER A 1 99 ? 6.273 -4.197 9.988 1.00 93.75 99 SER A N 1
ATOM 795 C CA . SER A 1 99 ? 7.611 -4.221 10.578 1.00 93.75 99 SER A CA 1
ATOM 796 C C . SER A 1 99 ? 8.538 -3.139 10.037 1.00 93.75 99 SER A C 1
ATOM 798 O O . SER A 1 99 ? 9.470 -2.788 10.741 1.00 93.75 99 SER A O 1
ATOM 800 N N . GLY A 1 100 ? 8.346 -2.639 8.810 1.00 88.31 100 GLY A N 1
ATOM 801 C CA . GLY A 1 100 ? 9.196 -1.589 8.229 1.00 88.31 100 GLY A CA 1
ATOM 802 C C . GLY A 1 100 ? 10.684 -1.948 8.132 1.00 88.31 100 GLY A C 1
ATOM 803 O O . GLY A 1 100 ? 11.531 -1.063 8.215 1.00 88.31 100 GLY A O 1
ATOM 804 N N . GLY A 1 101 ? 11.017 -3.242 8.052 1.00 87.06 101 GLY A N 1
ATOM 805 C CA . GLY A 1 101 ? 12.401 -3.735 8.080 1.00 87.06 101 GLY A CA 1
ATOM 806 C C . GLY A 1 101 ? 13.007 -3.892 9.483 1.00 87.06 101 GLY A C 1
ATOM 807 O O . GLY A 1 101 ? 14.123 -4.394 9.612 1.00 87.06 101 GLY A O 1
ATOM 808 N N . PHE A 1 102 ? 12.281 -3.534 10.548 1.00 91.56 102 PHE A N 1
ATOM 809 C CA . PHE A 1 102 ? 12.716 -3.784 11.921 1.00 91.56 102 PHE A CA 1
ATOM 810 C C . PHE A 1 102 ? 12.731 -5.287 12.232 1.00 91.56 102 PHE A C 1
ATOM 812 O O . PHE A 1 102 ? 12.007 -6.093 11.634 1.00 91.56 102 PHE A O 1
ATOM 819 N N . LYS A 1 103 ? 13.551 -5.681 13.214 1.00 93.44 103 LYS A N 1
ATOM 820 C CA . LYS A 1 103 ? 13.616 -7.072 13.680 1.00 93.44 103 LYS A CA 1
ATOM 821 C C . LYS A 1 103 ? 12.240 -7.513 14.178 1.00 93.44 103 LYS A C 1
ATOM 823 O O . LYS A 1 103 ? 11.583 -6.794 14.927 1.00 93.44 103 LYS A O 1
ATOM 828 N N . LEU A 1 104 ? 11.845 -8.743 13.846 1.00 92.56 104 LEU A N 1
ATOM 829 C CA . LEU A 1 104 ? 10.526 -9.280 14.206 1.00 92.56 104 LEU A CA 1
ATOM 830 C C . LEU A 1 104 ? 10.235 -9.236 15.716 1.00 92.56 104 LEU A C 1
ATOM 832 O O . LEU A 1 104 ? 9.101 -8.981 16.097 1.00 92.56 104 LEU A O 1
ATOM 836 N N . LYS A 1 105 ? 11.253 -9.412 16.570 1.00 95.25 105 LYS A N 1
ATOM 837 C CA . LYS A 1 105 ? 11.109 -9.296 18.033 1.00 95.25 105 LYS A CA 1
ATOM 838 C C . LYS A 1 105 ? 10.728 -7.880 18.475 1.00 95.25 105 LYS A C 1
ATOM 840 O O . LYS A 1 105 ? 9.958 -7.719 19.417 1.00 95.25 105 LYS A O 1
ATOM 845 N N . ASP A 1 106 ? 11.283 -6.862 17.826 1.00 95.81 106 ASP A N 1
ATOM 846 C CA . ASP A 1 106 ? 10.990 -5.464 18.150 1.00 95.81 106 ASP A CA 1
ATOM 847 C C . ASP A 1 106 ? 9.624 -5.062 17.586 1.00 95.81 106 ASP A C 1
ATOM 849 O O . ASP A 1 106 ? 8.849 -4.398 18.270 1.00 95.81 106 ASP A O 1
ATOM 853 N N . TYR A 1 107 ? 9.279 -5.575 16.401 1.00 96.12 107 TYR A N 1
ATOM 854 C CA . TYR A 1 107 ? 7.936 -5.454 15.841 1.00 96.12 107 TYR A CA 1
ATOM 855 C C . TYR A 1 107 ? 6.865 -6.101 16.737 1.00 96.12 107 TYR A C 1
ATOM 857 O O . TYR A 1 107 ? 5.868 -5.461 17.043 1.00 96.12 107 TYR A O 1
ATOM 865 N N . GLU A 1 108 ? 7.076 -7.322 17.241 1.00 97.69 108 GLU A N 1
ATOM 866 C CA . GLU A 1 108 ? 6.124 -7.995 18.143 1.00 97.69 108 GLU A CA 1
ATOM 867 C C . GLU A 1 108 ? 5.920 -7.215 19.455 1.00 97.69 108 GLU A C 1
ATOM 869 O O . GLU A 1 108 ? 4.788 -7.044 19.909 1.00 97.69 108 GLU A O 1
ATOM 874 N N . LYS A 1 109 ? 6.992 -6.656 20.036 1.00 97.50 109 LYS A N 1
ATOM 875 C CA . LYS A 1 109 ? 6.882 -5.754 21.199 1.00 97.50 109 LYS A CA 1
ATOM 876 C C . LYS A 1 109 ? 6.063 -4.504 20.882 1.00 97.50 109 LYS A C 1
ATOM 878 O O . LYS A 1 109 ? 5.273 -4.069 21.715 1.00 97.50 109 LYS A O 1
ATOM 883 N N . PHE A 1 110 ? 6.274 -3.922 19.705 1.00 97.75 110 PHE A N 1
ATOM 884 C CA . PHE A 1 110 ? 5.521 -2.764 19.240 1.00 97.75 110 PHE A CA 1
ATOM 885 C C . PHE A 1 110 ? 4.029 -3.090 19.072 1.00 97.75 110 PHE A C 1
ATOM 887 O O . PHE A 1 110 ? 3.194 -2.353 19.590 1.00 97.75 110 PHE A O 1
ATOM 894 N N . LEU A 1 111 ? 3.687 -4.233 18.466 1.00 97.94 111 LEU A N 1
ATOM 895 C CA . LEU A 1 111 ? 2.297 -4.685 18.345 1.00 97.94 111 LEU A CA 1
ATOM 896 C C . LEU A 1 111 ? 1.633 -4.916 19.702 1.00 97.94 111 LEU A C 1
ATOM 898 O O . LEU A 1 111 ? 0.476 -4.544 19.883 1.00 97.94 111 LEU A O 1
ATOM 902 N N . LYS A 1 112 ? 2.362 -5.489 20.669 1.00 97.69 112 LYS A N 1
ATOM 903 C CA . LYS A 1 112 ? 1.848 -5.672 22.032 1.00 97.69 112 LYS A CA 1
ATOM 904 C C . LYS A 1 112 ? 1.445 -4.332 22.655 1.00 97.69 112 LYS A C 1
ATOM 906 O O . LYS A 1 112 ? 0.341 -4.224 23.172 1.00 97.69 112 LYS A O 1
ATOM 911 N N . LYS A 1 113 ? 2.300 -3.311 22.542 1.00 97.88 113 LYS A N 1
ATOM 912 C CA . LYS A 1 113 ? 1.995 -1.956 23.032 1.00 97.88 113 LYS A CA 1
ATOM 913 C C . LYS A 1 113 ? 0.828 -1.308 22.290 1.00 97.88 113 LYS A C 1
ATOM 915 O O . LYS A 1 113 ? 0.003 -0.655 22.913 1.00 97.88 113 LYS A O 1
ATOM 920 N N . LEU A 1 114 ? 0.736 -1.491 20.972 1.00 97.56 114 LEU A N 1
ATOM 921 C CA . LEU A 1 114 ? -0.415 -1.002 20.209 1.00 97.56 114 LEU A CA 1
ATOM 922 C C . LEU A 1 114 ? -1.717 -1.662 20.661 1.00 97.56 114 LEU A C 1
ATOM 924 O O . LEU A 1 114 ? -2.723 -0.974 20.784 1.00 97.56 114 LEU A O 1
ATOM 928 N N . LYS A 1 115 ? -1.704 -2.963 20.966 1.00 96.94 115 LYS A N 1
ATOM 929 C CA . LYS A 1 115 ? -2.889 -3.690 21.439 1.00 96.94 115 LYS A CA 1
ATOM 930 C C . LYS A 1 115 ? -3.388 -3.219 22.809 1.00 96.94 115 LYS A C 1
ATOM 932 O O . LYS A 1 115 ? -4.565 -3.361 23.100 1.00 96.94 115 LYS A O 1
ATOM 937 N N . GLU A 1 116 ? -2.523 -2.620 23.627 1.00 97.00 116 GLU A N 1
ATOM 938 C CA . GLU A 1 116 ? -2.918 -1.955 24.882 1.00 97.00 116 GLU A CA 1
ATOM 939 C C . GLU A 1 116 ? -3.661 -0.624 24.642 1.00 97.00 116 GLU A C 1
ATOM 941 O O . GLU A 1 116 ? -4.229 -0.059 25.574 1.00 97.00 116 GLU A O 1
ATOM 946 N N . LYS A 1 117 ? -3.633 -0.094 23.410 1.00 96.75 117 LYS A N 1
ATOM 947 C CA . LYS A 1 117 ? -4.189 1.217 23.031 1.00 96.75 117 LYS A CA 1
ATOM 948 C C . LYS A 1 117 ? -5.317 1.134 22.002 1.00 96.75 117 LYS A C 1
ATOM 950 O O . LYS A 1 117 ? -6.165 2.019 21.963 1.00 96.75 117 LYS A O 1
ATOM 955 N N . PHE A 1 118 ? -5.306 0.106 21.161 1.00 95.75 118 PHE A N 1
ATOM 956 C CA . PHE A 1 118 ? -6.250 -0.095 20.071 1.00 95.75 118 PHE A CA 1
ATOM 957 C C . PHE A 1 118 ? -6.884 -1.479 20.167 1.00 95.75 118 PHE A C 1
ATOM 959 O O . PHE A 1 118 ? -6.178 -2.491 20.156 1.00 95.75 118 PHE A O 1
ATOM 966 N N . ASP A 1 119 ? -8.216 -1.522 20.163 1.00 92.00 119 ASP A N 1
ATOM 967 C CA . ASP A 1 119 ? -8.964 -2.782 20.138 1.00 92.00 119 ASP A CA 1
ATOM 968 C C . ASP A 1 119 ? -8.739 -3.533 18.824 1.00 92.00 119 ASP A C 1
ATOM 970 O O . ASP A 1 119 ? -8.549 -4.751 18.811 1.00 92.00 119 ASP A O 1
ATOM 974 N N . GLU A 1 120 ? -8.693 -2.796 17.714 1.00 94.25 120 GLU A N 1
ATOM 975 C CA . GLU A 1 120 ? -8.560 -3.342 16.371 1.00 94.25 120 GLU A CA 1
ATOM 976 C C . GLU A 1 120 ? -7.572 -2.528 15.532 1.00 94.25 120 GLU A C 1
ATOM 978 O O . GLU A 1 120 ? -7.616 -1.299 15.502 1.00 94.25 120 GLU A O 1
ATOM 983 N N . PHE A 1 121 ? -6.699 -3.232 14.818 1.00 96.94 121 PHE A N 1
ATOM 984 C CA . PHE A 1 121 ? -5.807 -2.686 13.797 1.00 96.94 121 PHE A CA 1
ATOM 985 C C . PHE A 1 121 ? -5.432 -3.797 12.810 1.00 96.94 121 PHE A C 1
ATOM 987 O O . PHE A 1 121 ? -5.677 -4.981 13.071 1.00 96.94 121 PHE A O 1
ATOM 994 N N . LEU A 1 122 ? -4.846 -3.416 11.678 1.00 97.69 122 LEU A N 1
ATOM 995 C CA . LEU A 1 122 ? -4.360 -4.315 10.635 1.00 97.69 122 LEU A CA 1
ATOM 996 C C . LEU A 1 122 ? -2.837 -4.467 10.697 1.00 97.69 122 LEU A C 1
ATOM 998 O O . LEU A 1 122 ? -2.128 -3.533 11.071 1.00 97.69 122 LEU A O 1
ATOM 1002 N N . CYS A 1 123 ? -2.325 -5.619 10.269 1.00 97.75 123 CYS A N 1
ATOM 1003 C CA . CYS A 1 123 ? -0.886 -5.866 10.165 1.00 97.75 123 CYS A CA 1
ATOM 1004 C C . CYS A 1 123 ? -0.437 -6.096 8.721 1.00 97.75 123 CYS A C 1
ATOM 1006 O O . CYS A 1 123 ? -0.950 -6.974 8.034 1.00 97.75 123 CYS A O 1
ATOM 1008 N N . GLY A 1 124 ? 0.609 -5.396 8.294 1.00 96.62 124 GLY A N 1
ATOM 1009 C CA . GLY A 1 124 ? 1.364 -5.702 7.092 1.00 96.62 124 GLY A CA 1
ATOM 1010 C C . GLY A 1 124 ? 2.084 -7.040 7.225 1.00 96.62 124 GLY A C 1
ATOM 1011 O O . GLY A 1 124 ? 2.851 -7.269 8.166 1.00 96.62 124 GLY A O 1
ATOM 1012 N N . VAL A 1 125 ? 1.846 -7.925 6.263 1.00 95.25 125 VAL A N 1
ATOM 1013 C CA . VAL A 1 125 ? 2.383 -9.282 6.224 1.00 95.25 125 VAL A CA 1
ATOM 1014 C C . VAL A 1 125 ? 3.126 -9.486 4.914 1.00 95.25 125 VAL A C 1
ATOM 1016 O O . VAL A 1 125 ? 2.611 -9.255 3.824 1.00 95.25 125 VAL A O 1
ATOM 1019 N N . THR A 1 126 ? 4.364 -9.958 5.035 1.00 91.44 126 THR A N 1
ATOM 1020 C CA . THR A 1 126 ? 5.224 -10.267 3.884 1.00 91.44 126 THR A CA 1
ATOM 1021 C C . THR A 1 126 ? 5.533 -11.757 3.794 1.00 91.44 126 THR A C 1
ATOM 1023 O O . THR A 1 126 ? 5.774 -12.258 2.703 1.00 91.44 126 THR A O 1
ATOM 1026 N N . TRP A 1 127 ? 5.543 -12.498 4.907 1.00 94.25 127 TRP A N 1
ATOM 1027 C CA . TRP A 1 127 ? 5.674 -13.957 4.873 1.00 94.25 127 TRP A CA 1
ATOM 1028 C C . TRP A 1 127 ? 5.190 -14.615 6.168 1.00 94.25 127 TRP A C 1
ATOM 1030 O O . TRP A 1 127 ? 4.757 -13.938 7.097 1.00 94.25 127 TRP A O 1
ATOM 1040 N N . LEU A 1 128 ? 5.316 -15.942 6.249 1.00 94.31 128 LEU A N 1
ATOM 1041 C CA . LEU A 1 128 ? 4.823 -16.776 7.345 1.00 94.31 128 LEU A CA 1
ATOM 1042 C C . LEU A 1 128 ? 5.273 -16.295 8.731 1.00 94.31 128 LEU A C 1
ATOM 1044 O O . LEU A 1 128 ? 4.467 -16.250 9.645 1.00 94.31 128 LEU A O 1
ATOM 1048 N N . LYS A 1 129 ? 6.526 -15.857 8.912 1.00 93.81 129 LYS A N 1
ATOM 1049 C CA . LYS A 1 129 ? 6.985 -15.400 10.239 1.00 93.81 129 LYS A CA 1
ATOM 1050 C C . LYS A 1 129 ? 6.282 -14.123 10.711 1.00 93.81 129 LYS A C 1
ATOM 1052 O O . LYS A 1 129 ? 5.965 -14.019 11.890 1.00 93.81 129 LYS A O 1
ATOM 1057 N N . SER A 1 130 ? 6.046 -13.153 9.822 1.00 93.50 130 SER A N 1
ATOM 1058 C CA . SER A 1 130 ? 5.286 -11.949 10.186 1.00 93.50 130 SER A CA 1
ATOM 1059 C C . SER A 1 130 ? 3.789 -12.227 10.280 1.00 93.50 130 SER A C 1
ATOM 1061 O O . SER A 1 130 ? 3.138 -11.642 11.137 1.00 93.50 130 SER A O 1
ATOM 1063 N N . TYR A 1 131 ? 3.267 -13.169 9.492 1.00 95.62 131 TYR A N 1
ATOM 1064 C CA . TYR A 1 131 ? 1.897 -13.673 9.611 1.00 95.62 131 TYR A CA 1
ATOM 1065 C C . TYR A 1 131 ? 1.620 -14.322 10.976 1.00 95.62 131 TYR A C 1
ATOM 1067 O O . TYR A 1 131 ? 0.648 -13.975 11.641 1.00 95.62 131 TYR A O 1
ATOM 1075 N N . GLU A 1 132 ? 2.514 -15.199 11.440 1.00 95.88 132 GLU A N 1
ATOM 1076 C CA . GLU A 1 132 ? 2.405 -15.875 12.740 1.00 95.88 132 GLU A CA 1
ATOM 1077 C C . GLU A 1 132 ? 2.404 -14.901 13.924 1.00 95.88 132 GLU A C 1
ATOM 1079 O O . GLU A 1 132 ? 1.807 -15.180 14.963 1.00 95.88 132 GLU A O 1
ATOM 1084 N N . ILE A 1 133 ? 3.068 -13.754 13.773 1.00 95.56 133 ILE A N 1
ATOM 1085 C CA . ILE A 1 133 ? 3.003 -12.659 14.740 1.00 95.56 133 ILE A CA 1
ATOM 1086 C C . ILE A 1 133 ? 1.675 -11.911 14.575 1.00 95.56 133 ILE A C 1
ATOM 1088 O O . ILE A 1 133 ? 0.942 -11.759 15.547 1.00 95.56 133 ILE A O 1
ATOM 1092 N N . ALA A 1 134 ? 1.337 -11.488 13.354 1.00 94.75 134 ALA A N 1
ATOM 1093 C CA . ALA A 1 134 ? 0.139 -10.708 13.051 1.00 94.75 134 ALA A CA 1
ATOM 1094 C C . ALA A 1 134 ? -1.144 -11.365 13.585 1.00 94.75 134 ALA A C 1
ATOM 1096 O O . ALA A 1 134 ? -1.911 -10.709 14.293 1.00 94.75 134 ALA A O 1
ATOM 1097 N N . LYS A 1 135 ? -1.337 -12.670 13.347 1.00 94.50 135 LYS A N 1
ATOM 1098 C CA . LYS A 1 135 ? -2.547 -13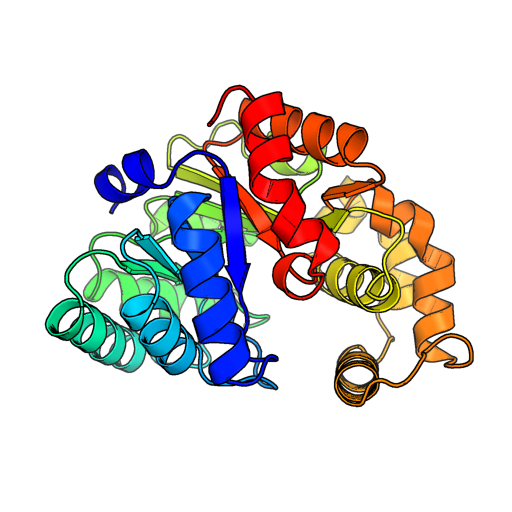.409 13.756 1.00 94.50 135 LYS A CA 1
ATOM 1099 C C . LYS A 1 135 ? -2.834 -13.384 15.262 1.00 94.50 135 LYS A C 1
ATOM 1101 O O . LYS A 1 135 ? -3.957 -13.650 15.667 1.00 94.50 135 LYS A O 1
ATOM 1106 N N . LYS A 1 136 ? -1.831 -13.088 16.096 1.00 94.94 136 LYS A N 1
ATOM 1107 C CA . LYS A 1 136 ? -1.988 -13.000 17.555 1.00 94.94 136 LYS A CA 1
ATOM 1108 C C . LYS A 1 136 ? -2.546 -11.654 18.020 1.00 94.94 136 LYS A C 1
ATOM 1110 O O . LYS A 1 136 ? -3.070 -11.577 19.125 1.00 94.94 136 LYS A O 1
ATOM 1115 N N . TYR A 1 137 ? -2.372 -10.591 17.231 1.00 95.00 137 TYR A N 1
ATOM 1116 C CA . TYR A 1 137 ? -2.585 -9.214 17.695 1.00 95.00 137 TYR A CA 1
ATOM 1117 C C . TYR A 1 137 ? -3.632 -8.436 16.887 1.00 95.00 137 TYR A C 1
ATOM 1119 O O . TYR A 1 137 ? -4.314 -7.582 17.456 1.00 95.00 137 TYR A O 1
ATOM 1127 N N . CYS A 1 138 ? -3.762 -8.708 15.587 1.00 93.44 138 CYS A N 1
ATOM 1128 C CA . CYS A 1 138 ? -4.543 -7.880 14.661 1.00 93.44 138 CYS A CA 1
ATOM 1129 C C . CYS A 1 138 ? -5.849 -8.535 14.198 1.00 93.44 138 CYS A C 1
ATOM 1131 O O . CYS A 1 138 ? -5.980 -9.759 14.213 1.00 93.44 138 CYS A O 1
ATOM 1133 N N . SER A 1 139 ? -6.786 -7.702 13.740 1.00 93.81 139 SER A N 1
ATOM 1134 C CA . SER A 1 139 ? -8.091 -8.140 13.216 1.00 93.81 139 SER A CA 1
ATOM 1135 C C . SER A 1 139 ? -8.074 -8.393 11.702 1.00 93.81 139 SER A C 1
ATOM 1137 O O . SER A 1 139 ? -9.056 -8.869 11.137 1.00 93.81 139 SER A O 1
ATOM 1139 N N . GLY A 1 140 ? -6.976 -8.051 11.027 1.00 96.25 140 GLY A N 1
ATOM 1140 C CA . GLY A 1 140 ? -6.818 -8.267 9.595 1.00 96.25 140 GLY A CA 1
ATOM 1141 C C . GLY A 1 140 ? -5.385 -8.061 9.120 1.00 96.25 140 GLY A C 1
ATOM 1142 O O . GLY A 1 140 ? -4.550 -7.484 9.822 1.00 96.25 140 GLY A O 1
ATOM 1143 N N . ILE A 1 141 ? -5.101 -8.523 7.908 1.00 97.56 141 ILE A N 1
ATOM 1144 C CA . ILE A 1 141 ? -3.771 -8.508 7.308 1.00 97.56 141 ILE A CA 1
ATOM 1145 C C . ILE A 1 141 ? -3.749 -7.734 5.987 1.00 97.56 141 ILE A C 1
ATOM 1147 O O . ILE A 1 141 ? -4.636 -7.854 5.143 1.00 97.56 141 ILE A O 1
ATOM 1151 N N . LEU A 1 142 ? -2.686 -6.955 5.808 1.00 97.56 142 LEU A N 1
ATOM 1152 C CA . LEU A 1 142 ? -2.337 -6.266 4.571 1.00 97.56 142 LEU A CA 1
ATOM 1153 C C . LEU A 1 142 ? -1.177 -7.034 3.933 1.00 97.56 142 LEU A C 1
ATOM 1155 O O . LEU A 1 142 ? -0.032 -6.955 4.380 1.00 97.56 142 LEU A O 1
ATOM 1159 N N . LEU A 1 143 ? -1.478 -7.848 2.932 1.00 96.88 143 LEU A N 1
ATOM 1160 C CA . LEU A 1 143 ? -0.504 -8.681 2.243 1.00 96.88 143 LEU A CA 1
ATOM 1161 C C . LEU A 1 143 ? 0.285 -7.812 1.270 1.00 96.88 143 LEU A C 1
ATOM 1163 O O . LEU A 1 143 ? -0.288 -7.312 0.309 1.00 96.88 143 LEU A O 1
ATOM 1167 N N . ASN A 1 144 ? 1.597 -7.675 1.473 1.00 93.81 144 ASN A N 1
ATOM 1168 C CA . ASN A 1 144 ? 2.472 -6.977 0.523 1.00 93.81 144 ASN A CA 1
ATOM 1169 C C . ASN A 1 144 ? 2.794 -7.875 -0.689 1.00 93.81 144 ASN A C 1
ATOM 1171 O O . ASN A 1 144 ? 3.954 -8.192 -0.949 1.00 93.81 144 ASN A O 1
ATOM 1175 N N . HIS A 1 145 ? 1.740 -8.383 -1.333 1.00 95.19 145 HIS A N 1
ATOM 1176 C CA . HIS A 1 145 ? 1.753 -9.353 -2.422 1.00 95.19 145 HIS A CA 1
ATOM 1177 C C . HIS A 1 145 ? 0.551 -9.130 -3.327 1.00 95.19 145 HIS A C 1
ATOM 1179 O O . HIS A 1 145 ? -0.572 -8.971 -2.854 1.00 95.19 145 HIS A O 1
ATOM 1185 N N . VAL A 1 146 ? 0.784 -9.204 -4.635 1.00 96.88 146 VAL A N 1
ATOM 1186 C CA . VAL A 1 146 ? -0.243 -8.979 -5.666 1.00 96.88 146 VAL A CA 1
ATOM 1187 C C . VAL A 1 146 ? -0.239 -10.053 -6.753 1.00 96.88 146 VAL A C 1
ATOM 1189 O O . VAL A 1 146 ? -0.840 -9.898 -7.815 1.00 96.88 146 VAL A O 1
ATOM 1192 N N . HIS A 1 147 ? 0.424 -11.178 -6.496 1.00 97.25 147 HIS A N 1
ATOM 1193 C CA . HIS A 1 147 ? 0.300 -12.369 -7.323 1.00 97.25 147 HIS A CA 1
ATOM 1194 C C . HIS A 1 147 ? -0.593 -13.402 -6.621 1.00 97.25 147 HIS A C 1
ATOM 1196 O O . HIS A 1 147 ? -0.321 -13.725 -5.459 1.00 97.25 147 HIS A O 1
ATOM 1202 N N . PRO A 1 148 ? -1.602 -13.988 -7.298 1.00 97.19 148 PRO A N 1
ATOM 1203 C CA . PRO A 1 148 ? -2.546 -14.921 -6.676 1.00 97.19 148 PRO A CA 1
ATOM 1204 C C . PRO A 1 148 ? -1.868 -16.060 -5.907 1.00 97.19 148 PRO A C 1
ATOM 1206 O O . PRO A 1 148 ? -2.180 -16.286 -4.746 1.00 97.19 148 PRO A O 1
ATOM 1209 N N . LYS A 1 149 ? -0.833 -16.690 -6.488 1.00 96.75 149 LYS A N 1
ATOM 1210 C CA . LYS A 1 149 ? -0.051 -17.754 -5.818 1.00 96.75 149 LYS A CA 1
ATOM 1211 C C . LYS A 1 149 ? 0.611 -17.332 -4.499 1.00 96.75 149 LYS A C 1
ATOM 1213 O O . LYS A 1 149 ? 0.903 -18.187 -3.671 1.00 96.75 149 LYS A O 1
ATOM 1218 N N . HIS A 1 150 ? 0.934 -16.050 -4.318 1.00 96.12 150 HIS A N 1
ATOM 1219 C CA . HIS A 1 150 ? 1.515 -15.557 -3.063 1.00 96.12 150 HIS A CA 1
ATOM 1220 C C . HIS A 1 150 ? 0.423 -15.328 -2.021 1.00 96.12 150 HIS A C 1
ATOM 1222 O O . HIS A 1 150 ? 0.611 -15.670 -0.858 1.00 96.12 150 HIS A O 1
ATOM 1228 N N . VAL A 1 151 ? -0.716 -14.784 -2.456 1.00 97.12 151 VAL A N 1
ATOM 1229 C CA . VAL A 1 151 ? -1.885 -14.500 -1.611 1.00 97.12 151 VAL A CA 1
ATOM 1230 C C . VAL A 1 151 ? -2.566 -15.789 -1.147 1.00 97.12 151 VAL A C 1
ATOM 1232 O O . VAL A 1 151 ? -2.940 -15.895 0.017 1.00 97.12 151 VAL A O 1
ATOM 1235 N N . GLU A 1 152 ? -2.643 -16.803 -2.010 1.00 97.12 152 GLU A N 1
ATOM 1236 C CA . GLU A 1 152 ? -3.258 -18.108 -1.730 1.00 97.12 152 GLU A CA 1
ATOM 1237 C C . GLU A 1 152 ? -2.628 -18.831 -0.527 1.00 97.12 152 GLU A C 1
ATOM 1239 O O . GLU A 1 152 ? -3.302 -19.589 0.168 1.00 97.12 152 GLU A O 1
ATOM 1244 N N . VAL A 1 153 ? -1.360 -18.544 -0.208 1.00 96.44 153 VAL A N 1
ATOM 1245 C CA . VAL A 1 153 ? -0.684 -19.069 0.994 1.00 96.44 153 VAL A CA 1
ATOM 1246 C C . VAL A 1 153 ? -1.414 -18.678 2.287 1.00 96.44 153 VAL A C 1
ATOM 1248 O O . VAL A 1 153 ? -1.288 -19.373 3.292 1.00 96.44 153 VAL A O 1
ATOM 1251 N N . PHE A 1 154 ? -2.190 -17.594 2.265 1.00 95.81 154 PHE A N 1
ATOM 1252 C CA . PHE A 1 154 ? -2.931 -17.058 3.408 1.00 95.81 154 PHE A CA 1
ATOM 1253 C C . PHE A 1 154 ? -4.450 -17.264 3.282 1.00 95.81 154 PHE A C 1
ATOM 1255 O O . PHE A 1 154 ? -5.223 -16.574 3.947 1.00 95.81 154 PHE A O 1
ATOM 1262 N N . LYS A 1 155 ? -4.900 -18.192 2.423 1.00 93.31 155 LYS A N 1
ATOM 1263 C CA . LYS A 1 155 ? -6.331 -18.413 2.154 1.00 93.31 155 LYS A CA 1
ATOM 1264 C C . LYS A 1 155 ? -7.136 -18.769 3.411 1.00 93.31 155 LYS A C 1
ATOM 1266 O O . LYS A 1 155 ? -8.243 -18.263 3.553 1.00 93.31 155 LYS A O 1
ATOM 1271 N N . ASP A 1 156 ? -6.536 -19.529 4.330 1.00 91.00 156 ASP A N 1
ATOM 1272 C CA . ASP A 1 156 ? -7.174 -20.044 5.552 1.00 91.00 156 ASP A CA 1
ATOM 1273 C C . ASP A 1 156 ? -7.207 -19.014 6.702 1.00 91.00 156 ASP A C 1
ATOM 1275 O O . ASP A 1 156 ? -7.517 -19.356 7.839 1.00 91.00 156 ASP A O 1
ATOM 1279 N N . TYR A 1 157 ? -6.824 -17.756 6.454 1.00 93.62 157 TYR A N 1
ATOM 1280 C CA . TYR A 1 157 ? -7.005 -16.688 7.435 1.00 93.62 157 TYR A CA 1
ATOM 1281 C C . TYR A 1 157 ? -8.435 -16.137 7.359 1.00 93.62 157 TYR A C 1
ATOM 1283 O O . TYR A 1 157 ? -8.841 -15.634 6.310 1.00 93.62 157 TYR A O 1
ATOM 1291 N N . ASP A 1 158 ? -9.159 -16.196 8.477 1.00 89.88 158 ASP A N 1
ATOM 1292 C CA . ASP A 1 158 ? -10.587 -15.849 8.564 1.00 89.88 158 ASP A CA 1
ATOM 1293 C C . ASP A 1 158 ? -10.863 -14.355 8.833 1.00 89.88 158 ASP A C 1
ATOM 1295 O O . ASP A 1 158 ? -12.015 -13.926 8.852 1.00 89.88 158 ASP A O 1
ATOM 1299 N N . GLY A 1 159 ? -9.822 -13.550 9.066 1.00 92.12 159 GLY A N 1
ATOM 1300 C CA . GLY A 1 159 ? -9.949 -12.098 9.232 1.00 92.12 159 GLY A CA 1
ATOM 1301 C C . GLY A 1 159 ? -9.898 -11.338 7.903 1.00 92.12 159 GLY A C 1
ATOM 1302 O O . GLY A 1 159 ? -9.692 -11.924 6.841 1.00 92.12 159 GLY A O 1
ATOM 1303 N N . PHE A 1 160 ? -10.007 -10.006 7.971 1.00 96.19 160 PHE A N 1
ATOM 1304 C CA . PHE A 1 160 ? -9.919 -9.150 6.782 1.00 96.19 160 PHE A CA 1
ATOM 1305 C C . PHE A 1 160 ? -8.567 -9.312 6.075 1.00 96.19 160 PHE A C 1
ATOM 1307 O O . PHE A 1 160 ? -7.513 -9.211 6.709 1.00 96.19 160 PHE A O 1
ATOM 1314 N N . LYS A 1 161 ? -8.587 -9.507 4.758 1.00 96.81 161 LYS A N 1
ATOM 1315 C CA . LYS A 1 161 ? -7.407 -9.636 3.899 1.00 96.81 161 LYS A CA 1
ATOM 1316 C C . LYS A 1 161 ? -7.441 -8.569 2.817 1.00 96.81 161 LYS A C 1
ATOM 1318 O O . LYS A 1 161 ? -8.383 -8.515 2.029 1.00 96.81 161 LYS A O 1
ATOM 1323 N N . ALA A 1 162 ? -6.366 -7.796 2.700 1.00 97.88 162 ALA A N 1
ATOM 1324 C CA . ALA A 1 162 ? -6.143 -6.958 1.527 1.00 97.88 162 ALA A CA 1
ATOM 1325 C C . ALA A 1 162 ? -4.844 -7.330 0.818 1.00 97.88 162 ALA A C 1
ATOM 1327 O O . ALA A 1 162 ? -3.799 -7.422 1.462 1.00 97.88 162 ALA A O 1
ATOM 1328 N N . ALA A 1 163 ? -4.897 -7.501 -0.501 1.00 98.12 163 ALA A N 1
ATOM 1329 C CA . ALA A 1 163 ? -3.699 -7.525 -1.333 1.00 98.12 163 ALA A CA 1
ATOM 1330 C C . ALA A 1 163 ? -3.244 -6.085 -1.589 1.00 98.12 163 ALA A C 1
ATOM 1332 O O . ALA A 1 163 ? -4.036 -5.243 -2.004 1.00 98.12 163 ALA A O 1
ATOM 1333 N N . TYR A 1 164 ? -1.976 -5.801 -1.335 1.00 96.88 164 TYR A N 1
ATOM 1334 C CA . TYR A 1 164 ? -1.386 -4.476 -1.431 1.00 96.88 164 TYR A CA 1
ATOM 1335 C C . TYR A 1 164 ? -0.101 -4.580 -2.238 1.00 96.88 164 TYR A C 1
ATOM 1337 O O . TYR A 1 164 ? 0.788 -5.361 -1.897 1.00 96.88 164 TYR A O 1
ATOM 1345 N N . GLY A 1 165 ? 0.037 -3.779 -3.288 1.00 96.50 165 GLY A N 1
ATOM 1346 C CA . GLY A 1 165 ? 1.308 -3.713 -3.993 1.00 96.50 165 GLY A CA 1
ATOM 1347 C C . GLY A 1 165 ? 1.315 -2.743 -5.163 1.00 96.50 165 GLY A C 1
ATOM 1348 O O . GLY A 1 165 ? 0.286 -2.138 -5.465 1.00 96.50 165 GLY A O 1
ATOM 1349 N N . PRO A 1 166 ? 2.482 -2.591 -5.806 1.00 97.88 166 PRO A N 1
ATOM 1350 C CA . PRO A 1 166 ? 2.671 -1.684 -6.923 1.00 97.88 166 PRO A CA 1
ATOM 1351 C C . PRO A 1 166 ? 1.655 -1.915 -8.034 1.00 97.88 166 PRO A C 1
ATOM 1353 O O . PRO A 1 166 ? 1.323 -3.058 -8.358 1.00 97.88 166 PRO A O 1
ATOM 1356 N N . ALA A 1 167 ? 1.161 -0.829 -8.617 1.00 98.19 167 ALA A N 1
ATOM 1357 C CA . ALA A 1 167 ? 0.196 -0.893 -9.701 1.00 98.19 167 ALA A CA 1
ATOM 1358 C C . ALA A 1 167 ? 0.429 0.229 -10.712 1.00 98.19 167 ALA A C 1
ATOM 1360 O O . ALA A 1 167 ? 0.848 1.326 -10.348 1.00 98.19 167 ALA A O 1
ATOM 1361 N N . LEU A 1 168 ? 0.154 -0.039 -11.991 1.00 98.19 168 LEU A N 1
ATOM 1362 C CA . LEU A 1 168 ? 0.245 0.974 -13.048 1.00 98.19 168 LEU A CA 1
ATOM 1363 C C . LEU A 1 168 ? -0.456 0.517 -14.328 1.00 98.19 168 LEU A C 1
ATOM 1365 O O . LEU A 1 168 ? -0.243 -0.606 -14.789 1.00 98.19 168 LEU A O 1
ATOM 1369 N N . ILE A 1 169 ? -1.229 1.397 -14.963 1.00 97.88 169 ILE A N 1
ATOM 1370 C CA . ILE A 1 169 ? -1.731 1.139 -16.316 1.00 97.88 169 ILE A CA 1
ATOM 1371 C C . ILE A 1 169 ? -0.668 1.589 -17.323 1.00 97.88 169 ILE A C 1
ATOM 1373 O O . ILE A 1 169 ? -0.213 2.728 -17.310 1.00 97.88 169 ILE A O 1
ATOM 1377 N N . LEU A 1 170 ? -0.273 0.683 -18.214 1.00 96.69 170 LEU A N 1
ATOM 1378 C CA . LEU A 1 170 ? 0.786 0.884 -19.199 1.00 96.69 170 LEU A CA 1
ATOM 1379 C C . LEU A 1 170 ? 0.225 1.195 -20.601 1.00 96.69 170 LEU A C 1
ATOM 1381 O O . LEU A 1 170 ? -0.869 0.730 -20.949 1.00 96.69 170 LEU A O 1
ATOM 1385 N N . PRO A 1 171 ? 0.984 1.935 -21.438 1.00 96.12 171 PRO A N 1
ATOM 1386 C CA . PRO A 1 171 ? 2.282 2.565 -21.145 1.00 96.12 171 PRO A CA 1
ATOM 1387 C C . PRO A 1 171 ? 2.152 3.826 -20.269 1.00 96.12 171 PRO A C 1
ATOM 1389 O O . PRO A 1 171 ? 1.157 4.543 -20.360 1.00 96.12 171 PRO A O 1
ATOM 1392 N N . SER A 1 172 ? 3.177 4.116 -19.461 1.00 96.75 172 SER A N 1
ATOM 1393 C CA . SER A 1 172 ? 3.232 5.287 -18.571 1.00 96.75 172 SER A CA 1
ATOM 1394 C C . SER A 1 172 ? 4.676 5.779 -18.390 1.00 96.75 172 SER A C 1
ATOM 1396 O O . SER A 1 172 ? 5.622 4.993 -18.470 1.00 96.75 172 SER A O 1
ATOM 1398 N N . GLU A 1 173 ? 4.842 7.078 -18.129 1.00 95.38 173 GLU A N 1
ATOM 1399 C CA . GLU A 1 173 ? 6.132 7.701 -17.792 1.00 95.38 173 GLU A CA 1
ATOM 1400 C C . GLU A 1 173 ? 6.682 7.256 -16.425 1.00 95.38 173 GLU A C 1
ATOM 1402 O O . GLU A 1 173 ? 7.883 7.354 -16.173 1.00 95.38 173 GLU A O 1
ATOM 1407 N N . PHE A 1 174 ? 5.823 6.692 -15.570 1.00 96.81 174 PHE A N 1
ATOM 1408 C CA . PHE A 1 174 ? 6.174 6.162 -14.251 1.00 96.81 174 PHE A CA 1
ATOM 1409 C C . PHE A 1 174 ? 6.624 4.693 -14.291 1.00 96.81 174 PHE A C 1
ATOM 1411 O O . PHE A 1 174 ? 6.720 4.030 -13.260 1.00 96.81 174 PHE A O 1
ATOM 1418 N N . TYR A 1 175 ? 6.933 4.146 -15.472 1.00 97.06 175 TYR A N 1
ATOM 1419 C CA . TYR A 1 175 ? 7.410 2.764 -15.610 1.00 97.06 175 TYR A CA 1
ATOM 1420 C C . TYR A 1 175 ? 8.701 2.491 -14.814 1.00 97.06 175 TYR A C 1
ATOM 1422 O O . TYR A 1 175 ? 8.878 1.411 -14.247 1.00 97.06 175 TYR A O 1
ATOM 1430 N N . GLN A 1 176 ? 9.606 3.473 -14.734 1.00 97.19 176 GLN A N 1
ATOM 1431 C CA . GLN A 1 176 ? 10.834 3.341 -13.944 1.00 97.19 176 GLN A CA 1
ATOM 1432 C C . GLN A 1 176 ? 10.529 3.262 -12.445 1.00 97.19 176 GLN A C 1
ATOM 1434 O O . GLN A 1 176 ? 11.089 2.412 -11.752 1.00 97.19 176 GLN A O 1
ATOM 1439 N N . ASP A 1 177 ? 9.603 4.098 -11.971 1.00 97.00 177 ASP A N 1
ATOM 1440 C CA . ASP A 1 177 ? 9.104 4.102 -10.595 1.00 97.00 177 ASP A CA 1
ATOM 1441 C C . ASP A 1 177 ? 8.426 2.770 -10.250 1.00 97.00 177 ASP A C 1
ATOM 1443 O O . ASP A 1 177 ? 8.704 2.197 -9.201 1.00 97.00 177 ASP A O 1
ATOM 1447 N N . LEU A 1 178 ? 7.648 2.201 -11.179 1.00 97.62 178 LEU A N 1
ATOM 1448 C CA . LEU A 1 178 ? 7.036 0.884 -11.006 1.00 97.62 178 LEU A CA 1
ATOM 1449 C C . LEU A 1 178 ? 8.078 -0.209 -10.748 1.00 97.62 178 LEU A C 1
ATOM 1451 O O . LEU A 1 178 ? 7.934 -0.989 -9.807 1.00 97.62 178 LEU A O 1
ATOM 1455 N N . ILE A 1 179 ? 9.147 -0.262 -11.549 1.00 96.94 179 ILE A N 1
ATOM 1456 C CA . ILE A 1 179 ? 10.225 -1.244 -11.356 1.00 96.94 179 ILE A CA 1
ATOM 1457 C C . ILE A 1 179 ? 10.897 -1.052 -9.991 1.00 96.94 179 ILE A C 1
ATOM 1459 O O . ILE A 1 179 ? 11.183 -2.039 -9.307 1.00 96.94 179 ILE A O 1
ATOM 1463 N N . ILE A 1 180 ? 11.125 0.196 -9.570 1.00 96.44 180 ILE A N 1
ATOM 1464 C CA . ILE A 1 180 ? 11.697 0.511 -8.254 1.00 96.44 180 ILE A CA 1
ATOM 1465 C C . ILE A 1 180 ? 10.771 0.018 -7.135 1.00 96.44 180 ILE A C 1
ATOM 1467 O O . ILE A 1 180 ? 11.226 -0.712 -6.251 1.00 96.44 180 ILE A O 1
ATOM 1471 N N . ALA A 1 181 ? 9.479 0.346 -7.198 1.00 95.62 181 ALA A N 1
ATOM 1472 C CA . ALA A 1 181 ? 8.480 -0.056 -6.212 1.00 95.62 181 ALA A CA 1
ATOM 1473 C C . ALA A 1 181 ? 8.392 -1.586 -6.086 1.00 95.62 181 ALA A C 1
ATOM 1475 O O . ALA A 1 181 ? 8.475 -2.138 -4.987 1.00 95.62 181 ALA A O 1
ATOM 1476 N N . CYS A 1 182 ? 8.342 -2.301 -7.211 1.00 95.81 182 CYS A N 1
ATOM 1477 C CA . CYS A 1 182 ? 8.339 -3.764 -7.216 1.00 95.81 182 CYS A CA 1
ATOM 1478 C C . CYS A 1 182 ? 9.633 -4.357 -6.643 1.00 95.81 182 CYS A C 1
ATOM 1480 O O . CYS A 1 182 ? 9.603 -5.369 -5.941 1.00 95.81 182 CYS A O 1
ATOM 1482 N N . SER A 1 183 ? 10.775 -3.715 -6.902 1.00 94.56 183 SER A N 1
ATOM 1483 C CA . SER A 1 183 ? 12.070 -4.137 -6.362 1.00 94.56 183 SER A CA 1
ATOM 1484 C C . SER A 1 183 ? 12.126 -3.998 -4.839 1.00 94.56 183 SER A C 1
ATOM 1486 O O . SER A 1 183 ? 12.759 -4.823 -4.185 1.00 94.56 183 SER A O 1
ATOM 1488 N N . ILE A 1 184 ? 11.439 -3.010 -4.255 1.00 92.38 184 ILE A N 1
ATOM 1489 C CA . ILE A 1 184 ? 11.278 -2.889 -2.797 1.00 92.38 184 ILE A CA 1
ATOM 1490 C C . ILE A 1 184 ? 10.457 -4.058 -2.253 1.00 92.38 184 ILE A C 1
ATOM 1492 O O . ILE A 1 184 ? 10.887 -4.712 -1.305 1.00 92.38 184 ILE A O 1
ATOM 1496 N N . VAL A 1 185 ? 9.311 -4.371 -2.868 1.00 91.69 185 VAL A N 1
ATOM 1497 C CA . VAL A 1 185 ? 8.462 -5.502 -2.442 1.00 91.69 185 VAL A CA 1
ATOM 1498 C C . VAL A 1 185 ? 9.219 -6.831 -2.524 1.00 91.69 185 VAL A C 1
ATOM 1500 O O . VAL A 1 185 ? 9.120 -7.675 -1.630 1.00 91.69 185 VAL A O 1
ATOM 1503 N N . MET A 1 186 ? 10.038 -7.004 -3.563 1.00 91.56 186 MET A N 1
ATOM 1504 C CA . MET A 1 186 ? 10.863 -8.195 -3.750 1.00 91.56 186 MET A CA 1
ATOM 1505 C C . MET A 1 186 ? 11.945 -8.367 -2.667 1.00 91.56 186 MET A C 1
ATOM 1507 O O . MET A 1 186 ? 12.407 -9.490 -2.451 1.00 91.56 186 MET A O 1
ATOM 1511 N N . GLN A 1 187 ? 12.336 -7.312 -1.940 1.00 86.81 187 GLN A N 1
ATOM 1512 C CA . GLN A 1 187 ? 13.263 -7.393 -0.800 1.00 86.81 187 GLN A CA 1
ATOM 1513 C C . GLN A 1 187 ? 12.578 -7.956 0.459 1.00 86.81 187 GLN A C 1
ATOM 1515 O O . GLN A 1 187 ? 12.543 -7.353 1.529 1.00 86.81 187 GLN A O 1
ATOM 1520 N N . THR A 1 188 ? 12.034 -9.162 0.320 1.00 84.38 188 THR A N 1
ATOM 1521 C CA . THR A 1 188 ? 11.317 -9.915 1.351 1.00 84.38 188 THR A CA 1
ATOM 1522 C C . THR A 1 188 ? 12.195 -11.020 1.959 1.00 84.38 188 THR A C 1
ATOM 1524 O O . THR A 1 188 ? 13.408 -11.093 1.756 1.00 84.38 188 THR A O 1
ATOM 1527 N N . SER A 1 189 ? 11.594 -11.905 2.756 1.00 86.56 189 SER A N 1
ATOM 1528 C CA . SER A 1 189 ? 12.285 -13.012 3.406 1.00 86.56 189 SER A CA 1
ATOM 1529 C C . SER A 1 189 ? 12.936 -13.971 2.400 1.00 86.56 189 SER A C 1
ATOM 1531 O O . SER A 1 189 ? 12.358 -14.330 1.371 1.00 86.56 189 SER A O 1
ATOM 1533 N N . LYS A 1 190 ? 14.128 -14.474 2.748 1.00 89.44 190 LYS A N 1
ATOM 1534 C CA . LYS A 1 190 ? 14.833 -15.493 1.952 1.00 89.44 190 LYS A CA 1
ATOM 1535 C C . LYS A 1 190 ? 13.991 -16.755 1.740 1.00 89.44 190 LYS A C 1
ATOM 1537 O O . LYS A 1 190 ? 14.072 -17.358 0.674 1.00 89.44 190 LYS A O 1
ATOM 1542 N N . ASP A 1 191 ? 13.183 -17.137 2.728 1.00 92.06 191 ASP A N 1
ATOM 1543 C CA . ASP A 1 191 ? 12.331 -18.330 2.665 1.00 92.06 191 ASP A CA 1
ATOM 1544 C C . ASP A 1 191 ? 11.245 -18.184 1.588 1.00 92.06 191 ASP A C 1
ATOM 1546 O O . ASP A 1 191 ? 11.064 -19.095 0.781 1.00 92.06 191 ASP A O 1
ATOM 1550 N N . PHE A 1 192 ? 10.599 -17.015 1.503 1.00 94.12 192 PHE A N 1
ATOM 1551 C CA . PHE A 1 192 ? 9.676 -16.683 0.411 1.00 94.12 192 PHE A CA 1
ATOM 1552 C C . PHE A 1 192 ? 10.376 -16.756 -0.952 1.00 94.12 192 PHE A C 1
ATOM 1554 O O . PHE A 1 192 ? 9.915 -17.439 -1.868 1.00 94.12 192 PHE A O 1
ATOM 1561 N N . LEU A 1 193 ? 11.532 -16.096 -1.077 1.00 93.38 193 LEU A N 1
ATOM 1562 C CA . LEU A 1 193 ? 12.272 -16.031 -2.338 1.00 93.38 193 LEU A CA 1
ATOM 1563 C C . LEU A 1 193 ? 12.723 -17.414 -2.821 1.00 93.38 193 LEU A C 1
ATOM 1565 O O . LEU A 1 193 ? 12.747 -17.669 -4.025 1.00 93.38 193 LEU A O 1
ATOM 1569 N N . LYS A 1 194 ? 13.077 -18.317 -1.903 1.00 93.56 194 LYS A N 1
ATOM 1570 C CA . LYS A 1 194 ? 13.385 -19.714 -2.227 1.00 93.56 194 LYS A CA 1
ATOM 1571 C C . LYS A 1 194 ? 12.129 -20.484 -2.631 1.00 93.56 194 LYS A C 1
ATOM 1573 O O . LYS A 1 194 ? 12.150 -21.137 -3.672 1.00 93.56 194 LYS A O 1
ATOM 1578 N N . LYS A 1 195 ? 11.039 -20.364 -1.860 1.00 94.50 195 LYS A N 1
ATOM 1579 C CA . LYS A 1 195 ? 9.765 -21.066 -2.099 1.00 94.50 195 LYS A CA 1
ATOM 1580 C C . LYS A 1 195 ? 9.222 -20.833 -3.508 1.00 94.50 195 LYS A C 1
ATOM 1582 O O . LYS A 1 195 ? 8.746 -21.778 -4.125 1.00 94.50 195 LYS A O 1
ATOM 1587 N N . PHE A 1 196 ? 9.329 -19.607 -4.014 1.00 94.31 196 PHE A N 1
ATOM 1588 C CA . PHE A 1 196 ? 8.837 -19.237 -5.343 1.00 94.31 196 PHE A CA 1
ATOM 1589 C C . PHE A 1 196 ? 9.941 -19.115 -6.410 1.00 94.31 196 PHE A C 1
ATOM 1591 O O . PHE A 1 196 ? 9.702 -18.613 -7.504 1.00 94.31 196 PHE A O 1
ATOM 1598 N N . SER A 1 197 ? 11.162 -19.584 -6.122 1.00 93.31 197 SER A N 1
ATOM 1599 C CA . SER A 1 197 ? 12.282 -19.586 -7.082 1.00 93.31 197 SER A CA 1
ATOM 1600 C C . SER A 1 197 ? 12.642 -18.192 -7.637 1.00 93.31 197 SER A C 1
ATOM 1602 O O . SER A 1 197 ? 12.972 -18.014 -8.815 1.00 93.31 197 SER A O 1
ATOM 1604 N N . TYR A 1 198 ? 12.612 -17.182 -6.767 1.00 93.12 198 TYR A N 1
ATOM 1605 C CA . TYR A 1 198 ? 12.985 -15.792 -7.055 1.00 93.12 198 TYR A CA 1
ATOM 1606 C C . TYR A 1 198 ? 14.382 -15.421 -6.564 1.00 93.12 198 TYR A C 1
ATOM 1608 O O . TYR A 1 198 ? 14.910 -14.386 -6.963 1.00 93.12 198 TYR A O 1
ATOM 1616 N N . TYR A 1 199 ? 15.009 -16.274 -5.748 1.00 91.69 199 TYR A N 1
ATOM 1617 C CA . TYR A 1 199 ? 16.294 -15.982 -5.109 1.00 91.69 199 TYR A CA 1
ATOM 1618 C C . TYR A 1 199 ? 17.389 -15.548 -6.102 1.00 91.69 199 TYR A C 1
ATOM 1620 O O . TYR A 1 199 ? 18.090 -14.578 -5.849 1.00 91.69 199 TYR A O 1
ATOM 1628 N N . LYS A 1 200 ? 17.488 -16.187 -7.277 1.00 89.12 200 LYS A N 1
ATOM 1629 C CA . LYS A 1 200 ? 18.475 -15.811 -8.310 1.00 89.12 200 LYS A CA 1
ATOM 1630 C C . LYS A 1 200 ? 18.258 -14.396 -8.859 1.00 89.12 200 LYS A C 1
ATOM 1632 O O . LYS A 1 200 ? 19.226 -13.695 -9.128 1.00 89.12 200 LYS A O 1
ATOM 1637 N N . SER A 1 201 ? 17.004 -13.985 -9.043 1.00 89.62 201 SER A N 1
ATOM 1638 C CA . SER A 1 201 ? 16.675 -12.626 -9.486 1.00 89.62 201 SER A CA 1
ATOM 1639 C C . SER A 1 201 ? 16.913 -11.617 -8.363 1.00 89.62 201 SER A C 1
ATOM 1641 O O . SER A 1 201 ? 17.463 -10.554 -8.619 1.00 89.62 201 SER A O 1
ATOM 1643 N N . TYR A 1 202 ? 16.593 -11.986 -7.119 1.00 91.25 202 TYR A N 1
ATOM 1644 C CA . TYR A 1 202 ? 16.878 -11.170 -5.939 1.00 91.25 202 TYR A CA 1
ATOM 1645 C C . TYR A 1 202 ? 18.379 -10.897 -5.776 1.00 91.25 202 TYR A C 1
ATOM 1647 O O . TYR A 1 202 ? 18.771 -9.757 -5.559 1.00 91.25 202 TYR A O 1
ATOM 1655 N N . GLU A 1 203 ? 19.233 -11.910 -5.943 1.00 90.44 203 GLU A N 1
ATOM 1656 C CA . GLU A 1 203 ? 20.688 -11.757 -5.808 1.00 90.44 203 GLU A CA 1
ATOM 1657 C C . GLU A 1 203 ? 21.277 -10.714 -6.770 1.00 90.44 203 GLU A C 1
ATOM 1659 O O . GLU A 1 203 ? 22.264 -10.075 -6.422 1.00 90.44 203 GLU A O 1
ATOM 1664 N N . LYS A 1 204 ? 20.652 -10.489 -7.935 1.00 85.88 204 LYS A N 1
ATOM 1665 C CA . LYS A 1 204 ? 21.070 -9.446 -8.886 1.00 85.88 204 LYS A CA 1
ATOM 1666 C C . LYS A 1 204 ? 20.733 -8.029 -8.420 1.00 85.88 204 LYS A C 1
ATOM 1668 O O . LYS A 1 204 ? 21.412 -7.090 -8.820 1.00 85.88 204 LYS A O 1
ATOM 1673 N N . ILE A 1 205 ? 19.675 -7.875 -7.621 1.00 91.44 205 ILE A N 1
ATOM 1674 C CA . ILE A 1 205 ? 19.132 -6.562 -7.244 1.00 91.44 205 ILE A CA 1
ATOM 1675 C C . ILE A 1 205 ? 19.360 -6.203 -5.772 1.00 91.44 205 ILE A C 1
ATOM 1677 O O . ILE A 1 205 ? 19.189 -5.048 -5.404 1.00 91.44 205 ILE A O 1
ATOM 1681 N N . LYS A 1 206 ? 19.754 -7.155 -4.915 1.00 90.88 206 LYS A N 1
ATOM 1682 C CA . LYS A 1 206 ? 19.890 -6.947 -3.459 1.00 90.88 206 LYS A CA 1
ATOM 1683 C C . LYS A 1 206 ? 20.908 -5.864 -3.072 1.00 90.88 206 LYS A C 1
ATOM 1685 O O . LYS A 1 206 ? 20.851 -5.350 -1.963 1.00 90.88 206 LYS A O 1
ATOM 1690 N N . GLU A 1 207 ? 21.862 -5.575 -3.955 1.00 90.50 207 GLU A N 1
ATOM 1691 C CA . GLU A 1 207 ? 22.916 -4.573 -3.746 1.00 90.50 207 GLU A CA 1
ATOM 1692 C C . GLU A 1 207 ? 22.548 -3.210 -4.340 1.00 90.50 207 GLU A C 1
ATOM 1694 O O . GLU A 1 207 ? 23.323 -2.263 -4.218 1.00 90.50 207 GLU A O 1
ATOM 1699 N N . VAL A 1 208 ? 21.380 -3.106 -4.985 1.00 93.69 208 VAL A N 1
ATOM 1700 C CA . VAL A 1 208 ? 20.950 -1.873 -5.633 1.00 93.69 208 VAL A CA 1
ATOM 1701 C C . VAL A 1 208 ? 20.607 -0.815 -4.596 1.00 93.69 208 VAL A C 1
ATOM 1703 O O . VAL A 1 208 ? 19.820 -1.047 -3.674 1.00 93.69 208 VAL A O 1
ATOM 1706 N N . ARG A 1 209 ? 21.141 0.391 -4.786 1.00 94.06 209 ARG A N 1
ATOM 1707 C CA . ARG A 1 209 ? 20.854 1.548 -3.928 1.00 94.06 209 ARG A CA 1
ATOM 1708 C C . ARG A 1 209 ? 19.516 2.189 -4.279 1.00 94.06 209 ARG A C 1
ATOM 1710 O O . ARG A 1 209 ? 19.445 3.266 -4.867 1.00 94.06 209 ARG A O 1
ATOM 1717 N N . ILE A 1 210 ? 18.436 1.522 -3.884 1.00 93.94 210 ILE A N 1
ATOM 1718 C CA . ILE A 1 210 ? 17.060 1.939 -4.182 1.00 93.94 210 ILE A CA 1
ATOM 1719 C C . ILE A 1 210 ? 16.768 3.383 -3.745 1.00 93.94 210 ILE A C 1
ATOM 1721 O O . ILE A 1 210 ? 16.160 4.133 -4.504 1.00 93.94 210 ILE A O 1
ATOM 1725 N N . GLU A 1 211 ? 17.239 3.808 -2.570 1.00 93.56 211 GLU A N 1
ATOM 1726 C CA . GLU A 1 211 ? 17.021 5.179 -2.084 1.00 93.56 211 GLU A CA 1
ATOM 1727 C C . GLU A 1 211 ? 17.618 6.248 -3.015 1.00 93.56 211 GLU A C 1
ATOM 1729 O O . GLU A 1 211 ? 17.034 7.320 -3.183 1.00 93.56 211 GLU A O 1
ATOM 1734 N N . GLU A 1 212 ? 18.765 5.973 -3.647 1.00 95.12 212 GLU A N 1
ATOM 1735 C CA . GLU A 1 212 ? 19.376 6.894 -4.612 1.00 95.12 212 GLU A CA 1
ATOM 1736 C C . GLU A 1 212 ? 18.525 7.004 -5.886 1.00 95.12 212 GLU A C 1
ATOM 1738 O O . GLU A 1 212 ? 18.347 8.105 -6.414 1.00 95.12 212 GLU A O 1
ATOM 1743 N N . LEU A 1 213 ? 17.952 5.886 -6.347 1.00 96.81 213 LEU A N 1
ATOM 1744 C CA . LEU A 1 213 ? 17.057 5.853 -7.507 1.00 96.81 213 LEU A CA 1
ATOM 1745 C C . LEU A 1 213 ? 15.755 6.619 -7.246 1.00 96.81 213 LEU A C 1
ATOM 1747 O O . LEU A 1 213 ? 15.342 7.406 -8.096 1.00 96.81 213 LEU A O 1
ATOM 1751 N N . ILE A 1 214 ? 15.154 6.456 -6.060 1.00 95.06 214 ILE A N 1
ATOM 1752 C CA . ILE A 1 214 ? 13.958 7.210 -5.645 1.00 95.06 214 ILE A CA 1
ATOM 1753 C C . ILE A 1 214 ? 14.247 8.711 -5.688 1.00 95.06 214 ILE A C 1
ATOM 1755 O O . ILE A 1 214 ? 13.531 9.458 -6.350 1.00 95.06 214 ILE A O 1
ATOM 1759 N N . LYS A 1 215 ? 15.342 9.159 -5.059 1.00 94.94 215 LYS A N 1
ATOM 1760 C CA . LYS A 1 215 ? 15.717 10.583 -5.031 1.00 94.94 215 LYS A CA 1
ATOM 1761 C C . LYS A 1 215 ? 15.933 11.160 -6.432 1.00 94.94 215 LYS A C 1
ATOM 1763 O O . LYS A 1 215 ? 15.589 12.312 -6.675 1.00 94.94 215 LYS A O 1
ATOM 1768 N N . LYS A 1 216 ? 16.517 10.384 -7.351 1.00 96.12 216 LYS A N 1
ATOM 1769 C CA . LYS A 1 216 ? 16.682 10.779 -8.761 1.00 96.12 216 LYS A CA 1
ATOM 1770 C C . LYS A 1 216 ? 15.332 10.944 -9.458 1.00 96.12 216 LYS A C 1
ATOM 1772 O O . LYS A 1 216 ? 15.096 11.979 -10.076 1.00 96.12 216 LYS A O 1
ATOM 1777 N N . ARG A 1 217 ? 14.422 9.978 -9.304 1.00 95.38 217 ARG A N 1
ATOM 1778 C CA . ARG A 1 217 ? 13.068 10.058 -9.877 1.00 95.38 217 ARG A CA 1
ATOM 1779 C C . ARG A 1 217 ? 12.241 11.204 -9.302 1.00 95.38 217 ARG A C 1
ATOM 1781 O O . ARG A 1 217 ? 11.555 11.876 -10.062 1.00 95.38 217 ARG A O 1
ATOM 1788 N N . GLN A 1 218 ? 12.362 11.498 -8.007 1.00 90.94 218 GLN A N 1
ATOM 1789 C CA . GLN A 1 218 ? 11.709 12.658 -7.383 1.00 90.94 218 GLN A CA 1
ATOM 1790 C C . GLN A 1 218 ? 12.175 14.002 -7.965 1.00 90.94 2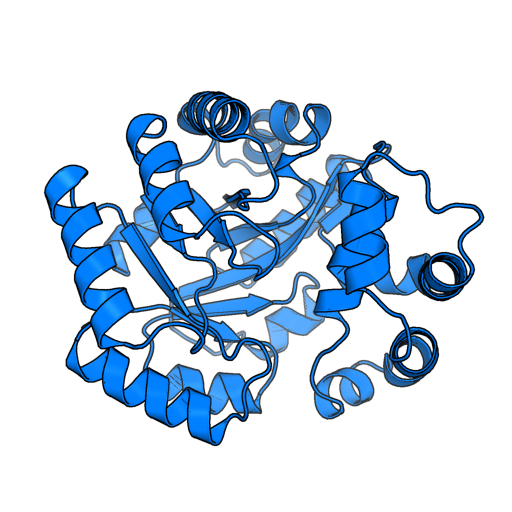18 GLN A C 1
ATOM 1792 O O . GLN A 1 218 ? 11.423 14.969 -7.945 1.00 90.94 218 GLN A O 1
ATOM 1797 N N . ARG A 1 219 ? 13.391 14.070 -8.523 1.00 92.69 219 ARG A N 1
ATOM 1798 C CA . ARG A 1 219 ? 13.897 15.246 -9.254 1.00 92.69 219 ARG A CA 1
ATOM 1799 C C . ARG A 1 219 ? 13.510 15.261 -10.739 1.00 92.69 219 ARG A C 1
ATOM 1801 O O . ARG A 1 219 ? 13.981 16.123 -11.473 1.00 92.69 219 ARG A O 1
ATOM 1808 N N . GLY A 1 220 ? 12.702 14.303 -11.194 1.00 92.50 220 GLY A N 1
ATOM 1809 C CA . GLY A 1 220 ? 12.316 14.157 -12.598 1.00 92.50 220 GLY A CA 1
ATOM 1810 C C . GLY A 1 220 ? 13.401 13.552 -13.496 1.00 92.50 220 GLY A C 1
ATOM 1811 O O . GLY A 1 220 ? 13.270 13.597 -14.717 1.00 92.50 220 GLY A O 1
ATOM 1812 N N . GLU A 1 221 ? 14.476 12.980 -12.936 1.00 96.31 221 GLU A N 1
ATOM 1813 C CA . GLU A 1 221 ? 15.550 12.385 -13.742 1.00 96.31 221 GLU A CA 1
ATOM 1814 C C . GLU A 1 221 ? 15.089 11.087 -14.428 1.00 96.31 221 GLU A C 1
ATOM 1816 O O . GLU A 1 221 ? 14.423 10.246 -13.821 1.00 96.31 221 GLU A O 1
ATOM 1821 N N . ASN A 1 222 ? 15.513 10.874 -15.676 1.00 96.31 222 ASN A N 1
ATOM 1822 C CA . ASN A 1 222 ? 15.403 9.580 -16.353 1.00 96.31 222 ASN A CA 1
ATOM 1823 C C . ASN A 1 222 ? 16.567 8.663 -15.920 1.00 96.31 222 ASN A C 1
ATOM 1825 O O . ASN A 1 222 ? 17.729 9.071 -15.925 1.00 96.31 222 ASN A O 1
ATOM 1829 N N . LEU A 1 223 ? 16.259 7.416 -15.558 1.00 96.94 223 LEU A N 1
ATOM 1830 C CA . LEU A 1 223 ? 17.230 6.426 -15.084 1.00 96.94 223 LEU A CA 1
ATOM 1831 C C . LEU A 1 223 ? 17.825 5.512 -16.165 1.00 96.94 223 LEU A C 1
ATOM 1833 O O . LEU A 1 223 ? 18.586 4.611 -15.833 1.00 96.94 223 LEU A O 1
ATOM 1837 N N . GLU A 1 224 ? 17.521 5.716 -17.443 1.00 92.62 224 GLU A N 1
ATOM 1838 C CA . GLU A 1 224 ? 17.879 4.773 -18.515 1.00 92.62 224 GLU A CA 1
ATOM 1839 C C . GLU A 1 224 ? 19.391 4.572 -18.708 1.00 92.62 224 GLU A C 1
ATOM 1841 O O . GLU A 1 224 ? 19.818 3.517 -19.153 1.00 92.62 224 GLU A O 1
ATOM 1846 N N . ASN A 1 225 ? 20.213 5.540 -18.293 1.00 91.94 225 ASN A N 1
ATOM 1847 C CA . ASN A 1 225 ? 21.679 5.431 -18.311 1.00 91.94 225 ASN A CA 1
ATOM 1848 C C . ASN A 1 225 ? 22.284 5.218 -16.911 1.00 91.94 225 ASN A C 1
ATOM 1850 O O . ASN A 1 225 ? 23.479 5.427 -16.699 1.00 91.94 225 ASN A O 1
ATOM 1854 N N . ASN A 1 226 ? 21.466 4.870 -15.917 1.00 96.00 226 ASN A N 1
ATOM 1855 C CA . ASN A 1 226 ? 21.920 4.658 -14.551 1.00 96.00 226 ASN A CA 1
ATOM 1856 C C . ASN A 1 226 ? 22.290 3.181 -14.328 1.00 96.00 226 ASN A C 1
ATOM 1858 O O . ASN A 1 226 ? 21.451 2.293 -14.456 1.00 96.00 226 ASN A O 1
ATOM 1862 N N . SER A 1 227 ? 23.539 2.923 -13.931 1.00 94.00 227 SER A N 1
ATOM 1863 C CA . SER A 1 227 ? 24.067 1.564 -13.736 1.00 94.00 227 SER A CA 1
ATOM 1864 C C . SER A 1 227 ? 23.320 0.747 -12.676 1.00 94.00 227 SER A C 1
ATOM 1866 O O . SER A 1 227 ? 23.215 -0.472 -12.799 1.00 94.00 227 SER A O 1
ATOM 1868 N N . GLU A 1 228 ? 22.786 1.397 -11.642 1.00 94.62 228 GLU A N 1
ATOM 1869 C CA . GLU A 1 228 ? 21.988 0.753 -10.598 1.00 94.62 228 GLU A CA 1
ATOM 1870 C C . GLU A 1 228 ? 20.594 0.384 -11.121 1.00 94.62 228 GLU A C 1
ATOM 1872 O O . GLU A 1 228 ? 20.102 -0.713 -10.857 1.00 94.62 228 GLU A O 1
ATOM 1877 N N . TYR A 1 229 ? 19.980 1.257 -11.923 1.00 96.06 229 TYR A N 1
ATOM 1878 C CA . TYR A 1 229 ? 18.693 0.978 -12.558 1.00 96.06 229 TYR A CA 1
ATOM 1879 C C . TYR A 1 229 ? 18.787 -0.127 -13.615 1.00 96.06 229 TYR A C 1
ATOM 1881 O O . TYR A 1 229 ? 17.905 -0.981 -13.677 1.00 96.06 229 TYR A O 1
ATOM 1889 N N . GLU A 1 230 ? 19.871 -0.189 -14.388 1.00 94.00 230 GLU A N 1
ATOM 1890 C CA . GLU A 1 230 ? 20.086 -1.257 -15.374 1.00 94.00 230 GLU A CA 1
ATOM 1891 C C . GLU A 1 230 ? 20.112 -2.656 -14.728 1.00 94.00 230 GLU A C 1
ATOM 1893 O O . GLU A 1 230 ? 19.578 -3.617 -15.290 1.00 94.00 230 GLU A O 1
ATOM 1898 N N . LYS A 1 231 ? 20.613 -2.780 -13.489 1.00 93.00 231 LYS A N 1
ATOM 1899 C CA . LYS A 1 231 ? 20.514 -4.033 -12.713 1.00 93.00 231 LYS A CA 1
ATOM 1900 C C . LYS A 1 231 ? 19.059 -4.427 -12.438 1.00 93.00 231 LYS A C 1
ATOM 1902 O O . LYS A 1 231 ? 18.726 -5.610 -12.526 1.00 93.00 231 LYS A O 1
ATOM 1907 N N . LEU A 1 232 ? 18.192 -3.456 -12.126 1.00 94.38 232 LEU A N 1
ATOM 1908 C CA . LEU A 1 232 ? 16.755 -3.694 -11.933 1.00 94.38 232 LEU A CA 1
ATOM 1909 C C . LEU A 1 232 ? 16.068 -4.042 -13.255 1.00 94.38 232 LEU A C 1
ATOM 1911 O O . LEU A 1 232 ? 15.298 -5.000 -13.320 1.00 94.38 232 LEU A O 1
ATOM 1915 N N . LYS A 1 233 ? 16.391 -3.306 -14.323 1.00 92.25 233 LYS A N 1
ATOM 1916 C CA . LYS A 1 233 ? 15.856 -3.510 -15.674 1.00 92.25 233 LYS A CA 1
ATOM 1917 C C . LYS A 1 233 ? 16.146 -4.921 -16.189 1.00 92.25 233 LYS A C 1
ATOM 1919 O O . LYS A 1 233 ? 15.251 -5.572 -16.719 1.00 92.25 233 LYS A O 1
ATOM 1924 N N . ALA A 1 234 ? 17.339 -5.453 -15.920 1.00 90.00 234 ALA A N 1
ATOM 1925 C CA . ALA A 1 234 ? 17.717 -6.828 -16.256 1.00 90.00 234 ALA A CA 1
ATOM 1926 C C . ALA A 1 234 ? 16.890 -7.918 -15.534 1.00 90.00 234 ALA A C 1
ATOM 1928 O O . ALA A 1 234 ? 16.976 -9.097 -15.888 1.00 90.00 234 ALA A O 1
ATOM 1929 N N . ALA A 1 235 ? 16.116 -7.555 -14.507 1.00 88.31 235 ALA A N 1
ATOM 1930 C CA . ALA A 1 235 ? 15.177 -8.429 -13.805 1.00 88.31 235 ALA A CA 1
ATOM 1931 C C . ALA A 1 235 ? 13.702 -8.023 -14.011 1.00 88.31 235 ALA A C 1
ATOM 1933 O O . ALA A 1 235 ? 12.820 -8.688 -13.462 1.00 88.31 235 ALA A O 1
ATOM 1934 N N . ALA A 1 236 ? 13.428 -6.974 -14.799 1.00 89.25 236 ALA A N 1
ATOM 1935 C CA . ALA A 1 236 ? 12.125 -6.317 -14.871 1.00 89.25 236 ALA A CA 1
ATOM 1936 C C . ALA A 1 236 ? 10.991 -7.253 -15.288 1.00 89.25 236 ALA A C 1
ATOM 1938 O O . ALA A 1 236 ? 9.960 -7.238 -14.637 1.00 89.25 236 ALA A O 1
ATOM 1939 N N . GLU A 1 237 ? 11.177 -8.104 -16.299 1.00 89.88 237 GLU A N 1
ATOM 1940 C CA . GLU A 1 237 ? 10.132 -9.035 -16.760 1.00 89.88 237 GLU A CA 1
ATOM 1941 C C . GLU A 1 237 ? 9.572 -9.876 -15.602 1.00 89.88 237 GLU A C 1
ATOM 1943 O O . GLU A 1 237 ? 8.376 -9.863 -15.322 1.00 89.88 237 GLU A O 1
ATOM 1948 N N . LYS A 1 238 ? 10.464 -10.521 -14.844 1.00 88.75 238 LYS A N 1
ATOM 1949 C CA . LYS A 1 238 ? 10.077 -11.363 -13.710 1.00 88.75 238 LYS A CA 1
ATOM 1950 C C . LYS A 1 238 ? 9.553 -10.544 -12.531 1.00 88.75 238 LYS A C 1
ATOM 1952 O O . LYS A 1 238 ? 8.667 -1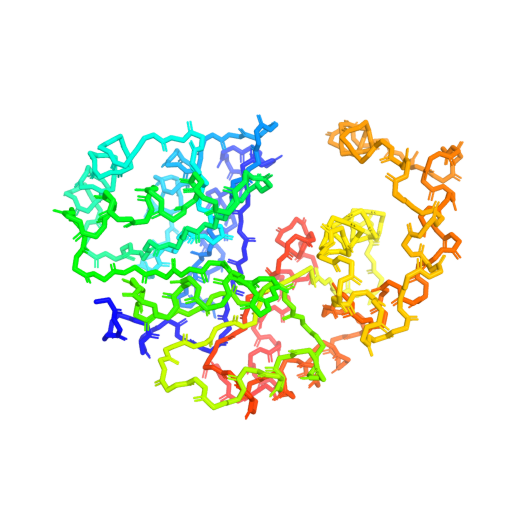0.990 -11.809 1.00 88.75 238 LYS A O 1
ATOM 1957 N N . ILE A 1 239 ? 10.106 -9.354 -12.309 1.00 89.06 239 ILE A N 1
ATOM 1958 C CA . ILE A 1 239 ? 9.617 -8.438 -11.276 1.00 89.06 239 ILE A CA 1
ATOM 1959 C C . ILE A 1 239 ? 8.168 -8.026 -11.589 1.00 89.06 239 ILE A C 1
ATOM 1961 O O . ILE A 1 239 ? 7.304 -8.100 -10.717 1.00 89.06 239 ILE A O 1
ATOM 1965 N N . LEU A 1 240 ? 7.892 -7.666 -12.841 1.00 92.50 240 LEU A N 1
ATOM 1966 C CA . LEU A 1 240 ? 6.587 -7.201 -13.294 1.00 92.50 240 LEU A CA 1
ATOM 1967 C C . LEU A 1 240 ? 5.545 -8.328 -13.386 1.00 92.50 240 LEU A C 1
ATOM 1969 O O . LEU A 1 240 ? 4.357 -8.098 -13.202 1.00 92.50 240 LEU A O 1
ATOM 1973 N N . GLU A 1 241 ? 5.953 -9.569 -13.621 1.00 93.19 241 GLU A N 1
ATOM 1974 C CA . GLU A 1 241 ? 5.012 -10.695 -13.614 1.00 93.19 241 GLU A CA 1
ATOM 1975 C C . GLU A 1 241 ? 4.440 -10.963 -12.204 1.00 93.19 241 GLU A C 1
ATOM 1977 O O . GLU A 1 241 ? 3.238 -11.220 -12.027 1.00 93.19 241 GLU A O 1
ATOM 1982 N N . PHE A 1 242 ? 5.304 -10.886 -11.184 1.00 94.88 242 PHE A N 1
ATOM 1983 C CA . PHE A 1 242 ? 5.027 -11.414 -9.844 1.00 94.88 242 PHE A CA 1
ATOM 1984 C C . PHE A 1 242 ? 4.806 -10.363 -8.750 1.00 94.88 242 PHE A C 1
ATOM 1986 O O . PHE A 1 242 ? 4.243 -10.708 -7.714 1.00 94.88 242 PHE A O 1
ATOM 1993 N N . PHE A 1 243 ? 5.229 -9.112 -8.934 1.00 96.31 243 PHE A N 1
ATOM 1994 C CA . PHE A 1 243 ? 5.241 -8.108 -7.858 1.00 96.31 243 PHE A CA 1
ATOM 1995 C C . PHE A 1 243 ? 4.447 -6.834 -8.176 1.00 96.31 243 PHE A C 1
ATOM 1997 O O . PHE A 1 243 ? 4.595 -5.839 -7.474 1.00 96.31 243 PHE A O 1
ATOM 2004 N N . THR A 1 244 ? 3.585 -6.860 -9.196 1.00 97.69 244 THR A N 1
ATOM 2005 C CA . THR A 1 244 ? 2.748 -5.714 -9.592 1.00 97.69 244 THR A CA 1
ATOM 2006 C C . THR A 1 244 ? 1.376 -6.131 -10.114 1.00 97.69 244 THR A C 1
ATOM 2008 O O . THR A 1 244 ? 1.153 -7.270 -10.535 1.00 97.69 244 THR A O 1
ATOM 2011 N N . ILE A 1 245 ? 0.469 -5.161 -10.102 1.00 98.38 245 ILE A N 1
ATOM 2012 C CA . ILE A 1 245 ? -0.782 -5.115 -10.846 1.00 98.38 245 ILE A CA 1
ATOM 2013 C C . ILE A 1 245 ? -0.590 -4.105 -11.988 1.00 98.38 245 ILE A C 1
ATOM 2015 O O . ILE A 1 245 ? -0.959 -2.934 -11.878 1.00 98.38 245 ILE A O 1
ATOM 2019 N N . SER A 1 246 ? 0.026 -4.529 -13.093 1.00 97.81 246 SER A N 1
ATOM 2020 C CA . SER A 1 246 ? 0.302 -3.627 -14.218 1.00 97.81 246 SER A CA 1
ATOM 2021 C C . SER A 1 246 ? 0.149 -4.273 -15.581 1.00 97.81 246 SER A C 1
ATOM 2023 O O . SER A 1 246 ? 0.285 -5.483 -15.725 1.00 97.81 246 SER A O 1
ATOM 2025 N N . GLY A 1 247 ? -0.075 -3.437 -16.589 1.00 97.25 247 GLY A N 1
ATOM 2026 C CA . GLY A 1 247 ? -0.294 -3.848 -17.971 1.00 97.25 247 GLY A CA 1
ATOM 2027 C C . GLY A 1 247 ? -1.316 -2.936 -18.629 1.00 97.25 247 GLY A C 1
ATOM 2028 O O . GLY A 1 247 ? -1.526 -1.803 -18.189 1.00 97.25 247 GLY A O 1
ATOM 2029 N N . LYS A 1 248 ? -1.994 -3.417 -19.667 1.00 97.25 248 LYS A N 1
ATOM 2030 C CA . LYS A 1 248 ? -3.186 -2.731 -20.171 1.00 97.25 248 LYS A CA 1
ATOM 2031 C C . LYS A 1 248 ? -4.272 -2.761 -19.093 1.00 97.25 248 LYS A C 1
ATOM 2033 O O . LYS A 1 248 ? -4.236 -3.551 -18.153 1.00 97.25 248 LYS A O 1
ATOM 2038 N N . LEU A 1 249 ? -5.292 -1.921 -19.257 1.00 96.81 249 LEU A N 1
ATOM 2039 C CA . LEU A 1 249 ? -6.426 -1.879 -18.329 1.00 96.81 249 LEU A CA 1
ATOM 2040 C C . LEU A 1 249 ? -7.086 -3.258 -18.135 1.00 96.81 249 LEU A C 1
ATOM 2042 O O . LEU A 1 249 ? -7.557 -3.565 -17.045 1.00 96.81 249 LEU A O 1
ATOM 2046 N N . GLU A 1 250 ? -7.119 -4.083 -19.181 1.00 97.00 250 GLU A N 1
ATOM 2047 C CA . GLU A 1 250 ? -7.627 -5.454 -19.110 1.00 97.00 250 GLU A CA 1
ATOM 2048 C C . GLU A 1 250 ? -6.769 -6.356 -18.219 1.00 97.00 250 GLU A C 1
ATOM 2050 O O . GLU A 1 250 ? -7.317 -7.006 -17.335 1.00 97.00 250 GLU A O 1
ATOM 2055 N N . ASP A 1 251 ? -5.443 -6.316 -18.371 1.00 97.44 251 ASP A N 1
ATOM 2056 C CA . ASP A 1 251 ? -4.506 -7.085 -17.543 1.00 97.44 251 ASP A CA 1
ATOM 2057 C C . ASP A 1 251 ? -4.647 -6.708 -16.060 1.00 97.44 251 ASP A C 1
ATOM 2059 O O . ASP A 1 251 ? -4.756 -7.574 -15.191 1.00 97.44 251 ASP A O 1
ATOM 2063 N N . VAL A 1 252 ? -4.737 -5.402 -15.780 1.00 98.12 252 VAL A N 1
ATOM 2064 C CA . VAL A 1 252 ? -4.985 -4.863 -14.435 1.00 98.12 252 VAL A CA 1
ATOM 2065 C C . VAL A 1 252 ? -6.335 -5.345 -13.894 1.00 98.12 252 VAL A C 1
ATOM 2067 O O . VAL A 1 252 ? -6.399 -5.835 -12.769 1.00 98.12 252 VAL A O 1
ATOM 2070 N N . SER A 1 253 ? -7.405 -5.265 -14.692 1.00 97.94 253 SER A N 1
ATOM 2071 C CA . SER A 1 253 ? -8.749 -5.710 -14.284 1.00 97.94 253 SER A CA 1
ATOM 2072 C C . SER A 1 253 ? -8.774 -7.204 -13.959 1.00 97.94 253 SER A C 1
ATOM 2074 O O . SER A 1 253 ? -9.315 -7.602 -12.928 1.00 97.94 253 SER A O 1
ATOM 2076 N N . ASN A 1 254 ? -8.154 -8.030 -14.804 1.00 98.00 254 ASN A N 1
ATOM 2077 C CA . ASN A 1 254 ? -8.079 -9.475 -14.610 1.00 98.00 254 ASN A CA 1
ATOM 2078 C C . ASN A 1 254 ? -7.293 -9.817 -13.342 1.00 98.00 254 ASN A C 1
ATOM 2080 O O . ASN A 1 254 ? -7.782 -10.581 -12.512 1.00 98.00 254 ASN A O 1
ATOM 2084 N N . ARG A 1 255 ? -6.134 -9.179 -13.128 1.00 98.12 255 ARG A N 1
ATOM 2085 C CA . ARG A 1 255 ? -5.334 -9.403 -11.921 1.00 98.12 255 ARG A CA 1
ATOM 2086 C C . ARG A 1 255 ? -6.077 -8.987 -10.649 1.00 98.12 255 ARG A C 1
ATOM 2088 O O . ARG A 1 255 ? -6.058 -9.731 -9.673 1.00 98.12 255 ARG A O 1
ATOM 2095 N N . VAL A 1 256 ? -6.762 -7.840 -10.652 1.00 98.44 256 VAL A N 1
ATOM 2096 C CA . VAL A 1 256 ? -7.586 -7.406 -9.508 1.00 98.44 256 VAL A CA 1
ATOM 2097 C C . VAL A 1 256 ? -8.719 -8.400 -9.252 1.00 98.44 256 VAL A C 1
ATOM 2099 O O . VAL A 1 256 ? -8.938 -8.784 -8.107 1.00 98.44 256 VAL A O 1
ATOM 2102 N N . LYS A 1 257 ? -9.407 -8.871 -10.299 1.00 98.06 257 LYS A N 1
ATOM 2103 C CA . LYS A 1 257 ? -10.485 -9.863 -10.176 1.00 98.06 257 LYS A CA 1
ATOM 2104 C C . LYS A 1 257 ? -9.997 -11.181 -9.568 1.00 98.06 257 LYS A C 1
ATOM 2106 O O . LYS A 1 257 ? -10.663 -11.719 -8.688 1.00 98.06 257 LYS A O 1
ATOM 2111 N N . GLU A 1 258 ? -8.843 -11.682 -10.007 1.00 97.88 258 GLU A N 1
ATOM 2112 C CA . GLU A 1 258 ? -8.218 -12.882 -9.440 1.00 97.88 258 GLU A CA 1
ATOM 2113 C C . GLU A 1 258 ? -7.883 -12.692 -7.958 1.00 97.88 258 GLU A C 1
ATOM 2115 O O . GLU A 1 258 ? -8.235 -13.534 -7.134 1.00 97.88 258 GLU A O 1
ATOM 2120 N N . LEU A 1 259 ? -7.265 -11.565 -7.592 1.00 98.44 259 LEU A N 1
ATOM 2121 C CA . LEU A 1 259 ? -6.943 -11.255 -6.196 1.00 98.44 259 LEU A CA 1
ATOM 2122 C C . LEU A 1 259 ? -8.204 -11.159 -5.331 1.00 98.44 259 LEU A C 1
ATOM 2124 O O . LEU A 1 259 ? -8.251 -11.746 -4.256 1.00 98.44 259 LEU A O 1
ATOM 2128 N N . LEU A 1 260 ? -9.258 -10.518 -5.834 1.00 97.75 260 LEU A N 1
ATOM 2129 C CA . LEU A 1 260 ? -10.551 -10.401 -5.159 1.00 97.75 260 LEU A CA 1
ATOM 2130 C C . LEU A 1 260 ? -11.286 -11.736 -4.965 1.00 97.75 260 LEU A C 1
ATOM 2132 O O . LEU A 1 260 ? -12.259 -11.788 -4.216 1.00 97.75 260 LEU A O 1
ATOM 2136 N N . SER A 1 261 ? -10.856 -12.822 -5.610 1.00 96.94 261 SER A N 1
ATOM 2137 C CA . SER A 1 261 ? -11.348 -14.168 -5.281 1.00 96.94 261 SER A CA 1
ATOM 2138 C C . SER A 1 261 ? -10.665 -14.778 -4.047 1.00 96.94 261 SER A C 1
ATOM 2140 O O . SER A 1 261 ? -11.166 -15.749 -3.489 1.00 96.94 261 SER A O 1
ATOM 2142 N N . LEU A 1 262 ? -9.537 -14.203 -3.613 1.00 97.31 262 LEU A N 1
ATOM 2143 C CA . LEU A 1 262 ? -8.694 -14.692 -2.517 1.00 97.31 262 LEU A CA 1
ATOM 2144 C C . LEU A 1 262 ? -8.665 -13.746 -1.305 1.00 97.31 262 LEU A C 1
ATOM 2146 O O . LEU A 1 262 ? -8.317 -14.168 -0.199 1.00 97.31 262 LEU A O 1
ATOM 2150 N N . CYS A 1 263 ? -8.995 -12.470 -1.504 1.00 96.75 263 CYS A N 1
ATOM 2151 C CA . CYS A 1 263 ? -8.997 -11.446 -0.468 1.00 96.75 263 CYS A CA 1
ATOM 2152 C C . CYS A 1 263 ? -10.206 -10.505 -0.588 1.00 96.75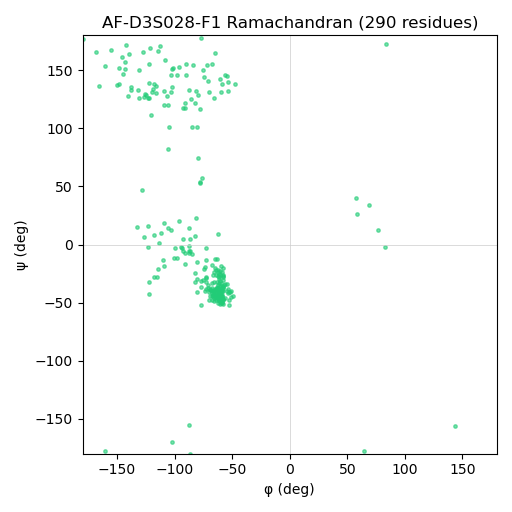 263 CYS A C 1
ATOM 2154 O O . CYS A 1 263 ? -10.870 -10.428 -1.624 1.00 96.75 263 CYS A O 1
ATOM 2156 N N . ASP A 1 264 ? -10.478 -9.762 0.480 1.00 97.00 264 ASP A N 1
ATOM 2157 C CA . ASP A 1 264 ? -11.643 -8.878 0.581 1.00 97.00 264 ASP A CA 1
ATOM 2158 C C . ASP A 1 264 ? -11.443 -7.575 -0.200 1.00 97.00 264 ASP A C 1
ATOM 2160 O O . ASP A 1 264 ? -12.394 -7.002 -0.739 1.00 97.00 264 ASP A O 1
ATOM 2164 N N . HIS A 1 265 ? -10.189 -7.121 -0.275 1.00 97.94 265 HIS A N 1
ATOM 2165 C CA . HIS A 1 265 ? -9.825 -5.815 -0.808 1.00 97.94 265 HIS A CA 1
ATOM 2166 C C . HIS A 1 265 ? -8.505 -5.849 -1.595 1.00 97.94 265 HIS A C 1
ATOM 2168 O O . HIS A 1 265 ? -7.611 -6.639 -1.298 1.00 97.94 265 HIS A O 1
ATOM 2174 N N . VAL A 1 266 ? -8.355 -4.965 -2.581 1.00 98.50 266 VAL A N 1
ATOM 2175 C CA . VAL A 1 266 ? -7.108 -4.768 -3.336 1.00 98.50 266 VAL A CA 1
ATOM 2176 C C . VAL A 1 266 ? -6.709 -3.299 -3.288 1.00 98.50 266 VAL A C 1
ATOM 2178 O O . VAL A 1 266 ? -7.513 -2.427 -3.606 1.00 98.50 266 VAL A O 1
ATOM 2181 N N . VAL A 1 267 ? -5.460 -3.020 -2.924 1.00 98.31 267 VAL A N 1
ATOM 2182 C CA . VAL A 1 267 ? -4.898 -1.667 -2.894 1.00 98.31 267 VAL A CA 1
ATOM 2183 C C . VAL A 1 267 ? -3.940 -1.474 -4.059 1.00 98.31 267 VAL A C 1
ATOM 2185 O O . VAL A 1 267 ? -2.934 -2.177 -4.172 1.00 98.31 267 VAL A O 1
ATOM 2188 N N . LEU A 1 268 ? -4.250 -0.495 -4.906 1.00 98.25 268 LEU A N 1
ATOM 2189 C CA . LEU A 1 268 ? -3.402 -0.066 -6.013 1.00 98.25 268 LEU A CA 1
ATOM 2190 C C . LEU A 1 268 ? -2.311 0.868 -5.470 1.00 98.25 268 LEU A C 1
ATOM 2192 O O . LEU A 1 268 ? -2.576 2.028 -5.148 1.00 98.25 268 LEU A O 1
ATOM 2196 N N . GLY A 1 269 ? -1.112 0.312 -5.303 1.00 96.94 269 GLY A N 1
ATOM 2197 C CA . GLY A 1 269 ? 0.074 0.957 -4.743 1.00 96.94 269 GLY A CA 1
ATOM 2198 C C . GLY A 1 269 ? 0.800 1.903 -5.699 1.00 96.94 269 GLY A C 1
ATOM 2199 O O . GLY A 1 269 ? 0.458 2.019 -6.875 1.00 96.94 269 GLY A O 1
ATOM 2200 N N . ASP A 1 270 ? 1.861 2.535 -5.194 1.00 94.50 270 ASP A N 1
ATOM 2201 C CA . ASP A 1 270 ? 2.810 3.322 -5.994 1.00 94.50 270 ASP A CA 1
ATOM 2202 C C . ASP A 1 270 ? 3.283 2.569 -7.262 1.00 94.50 270 ASP A C 1
ATOM 2204 O O . ASP A 1 270 ? 3.554 1.366 -7.186 1.00 94.50 270 ASP A O 1
ATOM 2208 N N . PRO A 1 271 ? 3.387 3.232 -8.430 1.00 95.94 271 PRO A N 1
ATOM 2209 C CA . PRO A 1 271 ? 3.180 4.661 -8.688 1.00 95.94 271 PRO A CA 1
ATOM 2210 C C . PRO A 1 271 ? 1.779 5.015 -9.209 1.00 95.94 271 PRO A C 1
ATOM 2212 O O . PRO A 1 271 ? 1.600 6.080 -9.797 1.00 95.94 271 PRO A O 1
ATOM 2215 N N . PHE A 1 272 ? 0.775 4.152 -9.012 1.00 97.00 272 PHE A N 1
ATOM 2216 C CA . PHE A 1 272 ? -0.554 4.295 -9.621 1.00 97.00 272 PHE A CA 1
ATOM 2217 C C . PHE A 1 272 ? -1.164 5.691 -9.443 1.00 97.00 272 PHE A C 1
ATOM 2219 O O . PHE A 1 272 ? -1.702 6.257 -10.389 1.00 97.00 272 PHE A O 1
ATOM 2226 N N . PHE A 1 273 ? -1.062 6.250 -8.236 1.00 94.31 273 PHE A N 1
ATOM 2227 C CA . PHE A 1 273 ? -1.659 7.534 -7.870 1.00 94.31 273 PHE A CA 1
ATOM 2228 C C . PHE A 1 273 ? -0.940 8.757 -8.460 1.00 94.31 273 PHE A C 1
ATOM 2230 O O . PHE A 1 273 ? -1.535 9.828 -8.543 1.00 94.31 273 PHE A O 1
ATOM 2237 N N . ARG A 1 274 ? 0.321 8.599 -8.881 1.00 92.81 274 ARG A N 1
ATOM 2238 C CA . ARG A 1 274 ? 1.114 9.648 -9.542 1.00 92.81 274 ARG A CA 1
ATOM 2239 C C . ARG A 1 274 ? 0.765 9.756 -11.026 1.00 92.81 274 ARG A C 1
ATOM 2241 O O . ARG A 1 274 ? 0.847 10.828 -11.618 1.00 92.81 274 ARG A O 1
ATOM 2248 N N . ASP A 1 275 ? 0.351 8.646 -11.632 1.00 95.44 275 ASP A N 1
ATOM 2249 C CA . ASP A 1 275 ? 0.001 8.590 -13.045 1.00 95.44 275 ASP A CA 1
ATOM 2250 C C . ASP A 1 275 ? -1.452 9.029 -13.271 1.00 95.44 275 ASP A C 1
ATOM 2252 O O . ASP A 1 275 ? -2.399 8.258 -13.096 1.00 95.44 275 ASP A O 1
ATOM 2256 N N . LYS A 1 276 ? -1.635 10.275 -13.726 1.00 93.75 276 LYS A N 1
ATOM 2257 C CA . LYS A 1 276 ? -2.960 10.852 -14.010 1.00 93.75 276 LYS A CA 1
ATOM 2258 C C . LYS A 1 276 ? -3.818 9.950 -14.906 1.00 93.75 276 LYS A C 1
ATOM 2260 O O . LYS A 1 276 ? -5.006 9.785 -14.645 1.00 93.75 276 LYS A O 1
ATOM 2265 N N . LYS A 1 277 ? -3.220 9.310 -15.918 1.00 94.25 277 LYS A N 1
ATOM 2266 C CA . LYS A 1 277 ? -3.932 8.396 -16.830 1.00 94.25 277 LYS A CA 1
ATOM 2267 C C . LYS A 1 277 ? -4.453 7.149 -16.111 1.00 94.25 277 LYS A C 1
ATOM 2269 O O . LYS A 1 277 ? -5.543 6.676 -16.429 1.00 94.25 277 LYS A O 1
ATOM 2274 N N . SER A 1 278 ? -3.687 6.602 -15.173 1.00 95.56 278 SER A N 1
ATOM 2275 C CA . SER A 1 278 ? -4.082 5.458 -14.353 1.00 95.56 278 SER A CA 1
ATOM 2276 C C . SER A 1 278 ? -5.213 5.841 -13.407 1.00 95.56 278 SER A C 1
ATOM 2278 O O . SER A 1 278 ? -6.243 5.166 -13.382 1.00 95.56 278 SER A O 1
ATOM 2280 N N . VAL A 1 279 ? -5.068 6.973 -12.715 1.00 94.38 279 VAL A N 1
ATOM 2281 C CA . VAL A 1 279 ? -6.081 7.519 -11.802 1.00 94.38 279 VAL A CA 1
ATOM 2282 C C . VAL A 1 279 ? -7.403 7.808 -12.524 1.00 94.38 279 VAL A C 1
ATOM 2284 O O . VAL A 1 279 ? -8.464 7.387 -12.064 1.00 94.38 279 VAL A O 1
ATOM 2287 N N . GLU A 1 280 ? -7.367 8.443 -13.698 1.00 94.69 280 GLU A N 1
ATOM 2288 C CA . GLU A 1 280 ? -8.563 8.728 -14.507 1.00 94.69 280 GLU A CA 1
ATOM 2289 C C . GLU A 1 280 ? -9.316 7.459 -14.934 1.00 94.69 280 GLU A C 1
ATOM 2291 O O . GLU A 1 280 ? -10.533 7.482 -15.131 1.00 94.69 280 GLU A O 1
ATOM 2296 N N . ARG A 1 281 ? -8.615 6.326 -15.040 1.00 95.19 281 ARG A N 1
ATOM 2297 C CA . ARG A 1 281 ? -9.186 5.034 -15.444 1.00 95.19 281 ARG A CA 1
ATOM 2298 C C . ARG A 1 281 ? -9.757 4.215 -14.288 1.00 95.19 281 ARG A C 1
ATOM 2300 O O . ARG A 1 281 ? -10.321 3.155 -14.558 1.00 95.19 281 ARG A O 1
ATOM 2307 N N . VAL A 1 282 ? -9.681 4.684 -13.039 1.00 94.56 282 VAL A N 1
ATOM 2308 C CA . VAL A 1 282 ? -10.226 3.963 -11.871 1.00 94.56 282 VAL A CA 1
ATOM 2309 C C . VAL A 1 282 ? -11.715 3.662 -12.037 1.00 94.56 282 VAL A C 1
ATOM 2311 O O . VAL A 1 282 ? -12.121 2.522 -11.845 1.00 94.56 282 VAL A O 1
ATOM 2314 N N . SER A 1 283 ? -12.532 4.625 -12.472 1.00 93.12 283 SER A N 1
ATOM 2315 C CA . SER A 1 283 ? -13.972 4.392 -12.680 1.00 93.12 283 SER A CA 1
ATOM 2316 C C . SER A 1 283 ? -14.240 3.288 -13.708 1.00 93.12 283 SER A C 1
ATOM 2318 O O . SER A 1 283 ? -15.115 2.446 -13.515 1.00 93.12 283 SER A O 1
ATOM 2320 N N . LEU A 1 284 ? -13.452 3.248 -14.788 1.00 95.00 284 LEU A N 1
ATOM 2321 C CA . LEU A 1 284 ? -13.574 2.216 -15.816 1.00 95.00 284 LEU A CA 1
ATOM 2322 C C . LEU A 1 284 ? -13.100 0.846 -15.308 1.00 95.00 284 LEU A C 1
ATOM 2324 O O . LEU A 1 284 ? -13.714 -0.169 -15.635 1.00 95.00 284 LEU A O 1
ATOM 2328 N N . LEU A 1 285 ? -12.040 0.810 -14.495 1.00 95.69 285 LEU A N 1
ATOM 2329 C CA . LEU A 1 285 ? -11.591 -0.398 -13.801 1.00 95.69 285 LEU A CA 1
ATOM 2330 C C . LEU A 1 285 ? -12.700 -0.951 -12.893 1.00 95.69 285 LEU A C 1
ATOM 2332 O O . LEU A 1 285 ? -13.036 -2.126 -12.991 1.00 95.69 285 LEU A O 1
ATOM 2336 N N . LEU A 1 286 ? -13.308 -0.107 -12.057 1.00 94.50 286 LEU A N 1
ATOM 2337 C CA . LEU A 1 286 ? -14.389 -0.511 -11.153 1.00 94.50 286 LEU A CA 1
ATOM 2338 C C . LEU A 1 286 ? -15.617 -1.013 -11.913 1.00 94.50 286 LEU A C 1
ATOM 2340 O O . LEU A 1 286 ? -16.158 -2.061 -11.567 1.00 94.50 286 LEU A O 1
ATOM 2344 N N . SER A 1 287 ? -16.009 -0.330 -12.991 1.00 94.94 287 SER A N 1
ATOM 2345 C CA . SER A 1 287 ? -17.105 -0.771 -13.859 1.00 94.94 287 SER A CA 1
ATOM 2346 C C . SER A 1 287 ? -16.842 -2.161 -14.459 1.00 94.94 287 SER A C 1
ATOM 2348 O O . SER A 1 287 ? -17.710 -3.029 -14.401 1.00 94.94 287 SER A O 1
ATOM 2350 N N . ARG A 1 288 ? -15.618 -2.433 -14.941 1.00 94.06 288 ARG A N 1
ATOM 2351 C CA . ARG A 1 288 ? -15.220 -3.765 -15.448 1.00 94.06 288 ARG A CA 1
ATOM 2352 C C . ARG A 1 288 ? -15.271 -4.865 -14.389 1.00 94.06 288 ARG A C 1
ATOM 2354 O O . ARG A 1 288 ? -15.446 -6.033 -14.730 1.00 94.06 288 ARG A O 1
ATOM 2361 N N . LEU A 1 289 ? -15.101 -4.501 -13.123 1.00 93.56 289 LEU A N 1
ATOM 2362 C CA . LEU A 1 289 ? -15.185 -5.414 -11.987 1.00 93.56 289 LEU A CA 1
ATOM 2363 C C . LEU A 1 289 ? -16.621 -5.568 -11.453 1.00 93.56 289 LEU A C 1
ATOM 2365 O O . LEU A 1 289 ? -16.840 -6.407 -10.581 1.00 93.56 289 LEU A O 1
ATOM 2369 N N . GLY A 1 290 ? -17.585 -4.783 -11.954 1.00 91.38 290 GLY A N 1
ATOM 2370 C CA . GLY A 1 290 ? -18.946 -4.721 -11.415 1.00 91.38 290 GLY A CA 1
ATOM 2371 C C . GLY A 1 290 ? -19.012 -4.080 -10.024 1.00 91.38 290 GLY A C 1
ATOM 2372 O O . GLY A 1 290 ? -19.793 -4.523 -9.189 1.00 91.38 290 GLY A O 1
ATOM 2373 N N . LEU A 1 291 ? -18.143 -3.096 -9.755 1.00 88.25 291 LEU A N 1
ATOM 2374 C CA . LEU A 1 291 ? -17.956 -2.447 -8.447 1.00 88.25 291 LEU A CA 1
ATOM 2375 C C . LEU A 1 291 ? -18.267 -0.940 -8.441 1.00 88.25 291 LEU A C 1
ATOM 2377 O O . LEU A 1 291 ? -17.928 -0.265 -7.470 1.00 88.25 291 LEU A O 1
ATOM 2381 N N . SER A 1 292 ? -18.819 -0.409 -9.535 1.00 74.31 292 SER A N 1
ATOM 2382 C CA . SER A 1 292 ? -19.244 0.994 -9.659 1.00 74.31 292 SER A CA 1
ATOM 2383 C C . SER A 1 292 ? -20.512 1.285 -8.869 1.00 74.31 292 SER A C 1
ATOM 2385 O O . SER A 1 292 ? -21.444 0.460 -9.008 1.00 74.31 292 SER A O 1
#

Nearest PDB structures (foldseek):
  2cz5-assembly1_B  TM=6.174E-01  e=2.164E-04  Pyrococcus horikoshii
  4df1-assembly1_B  TM=5.448E-01  e=6.869E-04  Pyrobaculum neutrophilum V24Sta
  4hnc-assembly1_B  TM=5.774E-01  e=1.848E-02  Pseudomonas putida
  4lui-assembly1_A  TM=4.759E-01  e=2.329E-02  Methanocaldococcus jannaschii DSM 2661
  6mdy-assembly1_B  TM=4.904E-01  e=1.174E-01  Legionella pneumophila subsp. pneumophila str. Philadelphia 1

Foldseek 3Di:
DQVLVVQFFFEEAEDEQLDDLVLLLVLLLLCQVFTQEYEYEDDPVGDDSLVSQVSSLVRHLHAYEHLAAEPVDALVRVLVSVVVCCVVRNDRYAYEYEHPPPDVVVVLVRLVSNLVRDVAHEYEDLDDSSVVSRLVRHQYYEYLWLFLVRLLVCLPPPGAYEDEAAEAEPDDPCLLVSLLRLLVSVPGDPVVCVVVVNVVLNVLQVPQPSVVSVVCVSVVHDCPVPPSSVSSVVSRVVSPVIGYLYYHLVSNLVSSLSVVVRGRHYYHYPPQSVTPVSSVCSNVSCVSNVRD

Sequence (292 aa):
MLEKLSKAGRVGVNVNGDLPEKEIAELSRFLSERVKIIWIGENPLFIDPFKVAEIVAENFEHLVGFGVLTPRKRAEEIYENFKRLEKDYGERFVLGVASGGFKLKDYEKFLKKLKEKFDEFLCGVTWLKSYEIAKKYCSGILLNHVHPKHVEVFKDYDGFKAAYGPALILPSEFYQDLIIACSIVMQTSKDFLKKFSYYKSYEKIKEVRIEELIKKRQRGENLENNSEYEKLKAAAEKILEFFTISGKLEDVSNRVKELLSLCDHVVLGDPFFRDKKSVERVSLLLSRLGLS

Mean predicted aligned error: 3.14 Å

Solvent-accessible surface area (backbone atoms only — not comparable to full-atom values): 15606 Å² total; per-residue (Å²): 101,72,77,56,54,74,61,24,55,51,47,30,41,31,50,59,33,80,56,59,69,68,56,47,30,52,51,25,43,63,40,46,85,66,40,31,24,43,26,31,32,64,52,96,91,34,47,57,49,69,59,47,47,51,46,32,53,79,32,26,86,57,33,43,31,32,66,31,44,40,77,89,51,54,53,66,59,49,49,55,55,51,52,50,48,32,68,77,72,41,91,42,70,42,59,22,33,30,44,80,85,50,57,66,72,59,36,52,54,47,50,54,54,34,51,78,76,37,93,64,37,30,24,46,26,81,47,70,74,46,39,67,53,34,73,77,70,37,58,24,39,36,30,60,38,51,26,59,82,63,48,55,77,56,55,88,55,89,52,53,33,29,32,29,33,22,18,41,48,50,88,56,95,54,54,65,50,34,54,52,43,20,53,56,59,67,71,57,58,68,65,59,27,54,76,70,72,39,43,75,59,43,68,63,42,73,80,47,62,57,71,61,53,51,58,39,47,76,71,70,50,82,52,91,87,34,75,61,50,49,43,47,58,78,40,35,70,65,40,53,68,51,35,25,42,51,33,44,68,64,52,30,43,51,50,51,53,55,40,54,75,68,25,66,26,38,35,37,16,51,42,21,66,76,37,64,72,37,52,70,39,45,58,59,45,29,47,77,68,75,67,109

Secondary structure (DSSP, 8-state):
-HHHHTTS-SEEEEE-TTS-HHHHHHHHHHHHTT-SEEEE---TTSS-HHHHHHHHHHH--SEEEES-B-TTS-HHHHHHHHHHHHHHH-S-EE-EE--TT--HHHHHHHHHHHHTT-S--EEEESSHHHHHHHHHH-SEEEES--SHHHHGGGTT--SEEEEEEEEEESS-TTHHHHHHHHHHHHS--HHHHHHTT-HHHHHHHTT--HHHHHHHHHTT---TT-HHHHHHHTTHHHHHHHS-EEESHHHHHHHHHHHTTT-SEEEEETTTTT-HHHHHTHHHHHHHHT--